Protein AF-A0A2P5VRK8-F1 (afdb_monomer_lite)

Structure (mmCIF, N/CA/C/O backbone):
data_AF-A0A2P5VRK8-F1
#
_entry.id   AF-A0A2P5VRK8-F1
#
loop_
_atom_site.group_PDB
_atom_site.id
_atom_site.type_symbol
_atom_site.label_atom_id
_atom_site.label_alt_id
_atom_site.label_comp_id
_atom_site.label_asym_id
_atom_site.label_entity_id
_atom_site.label_seq_id
_atom_site.pdbx_PDB_ins_code
_atom_site.Cartn_x
_atom_site.Cartn_y
_atom_site.Cartn_z
_atom_site.occupancy
_atom_site.B_iso_or_equiv
_atom_site.auth_seq_id
_atom_site.auth_comp_id
_atom_site.auth_asym_id
_atom_site.auth_atom_id
_atom_site.pdbx_PDB_model_num
ATOM 1 N N . MET A 1 1 ? 3.362 5.580 -2.618 1.00 34.66 1 MET A N 1
ATOM 2 C CA . MET A 1 1 ? 2.292 6.542 -2.978 1.00 34.66 1 MET A CA 1
ATOM 3 C C . MET A 1 1 ? 2.898 7.868 -3.443 1.00 34.66 1 MET A C 1
ATOM 5 O O . MET A 1 1 ? 3.646 8.464 -2.675 1.00 34.66 1 MET A O 1
ATOM 9 N N . TYR A 1 2 ? 2.698 8.274 -4.709 1.00 33.16 2 TYR A N 1
ATOM 10 C CA . TYR A 1 2 ? 3.325 9.479 -5.293 1.00 33.16 2 TYR A CA 1
ATOM 11 C C . TYR A 1 2 ? 2.895 10.744 -4.546 1.00 33.16 2 TYR A C 1
ATOM 13 O O . TYR A 1 2 ? 1.726 11.111 -4.565 1.00 33.16 2 TYR A O 1
ATOM 21 N N . GLY A 1 3 ? 3.861 11.402 -3.900 1.00 23.56 3 GLY A N 1
ATOM 22 C CA . GLY A 1 3 ? 3.777 12.804 -3.514 1.00 23.56 3 GLY A CA 1
ATOM 23 C C . GLY A 1 3 ? 4.308 13.648 -4.668 1.00 23.56 3 GLY A C 1
ATOM 24 O O . GLY A 1 3 ? 5.481 13.550 -5.020 1.00 23.56 3 GLY A O 1
ATOM 25 N N . ILE A 1 4 ? 3.435 14.440 -5.281 1.00 27.09 4 ILE A N 1
ATOM 26 C CA . ILE A 1 4 ? 3.812 15.444 -6.276 1.00 27.09 4 ILE A CA 1
ATOM 27 C C . ILE A 1 4 ? 4.441 16.613 -5.512 1.00 27.09 4 ILE A C 1
ATOM 29 O O . ILE A 1 4 ? 3.764 17.264 -4.720 1.00 27.09 4 ILE A O 1
ATOM 33 N N . CYS A 1 5 ? 5.727 16.880 -5.743 1.00 21.64 5 CYS A N 1
ATOM 34 C CA . CYS A 1 5 ? 6.367 18.127 -5.337 1.00 21.64 5 CYS A CA 1
ATOM 35 C C . CYS A 1 5 ? 6.566 18.971 -6.599 1.00 21.64 5 CYS A C 1
ATOM 37 O O . CYS A 1 5 ? 7.319 18.584 -7.493 1.00 21.64 5 CYS A O 1
ATOM 39 N N . TYR A 1 6 ? 5.861 20.098 -6.698 1.00 23.91 6 TYR A N 1
ATOM 40 C CA . TYR A 1 6 ? 6.150 21.100 -7.718 1.00 23.91 6 TYR A CA 1
ATOM 41 C C . TYR A 1 6 ? 7.485 21.762 -7.376 1.00 23.91 6 TYR A C 1
ATOM 43 O O . TYR A 1 6 ? 7.631 22.331 -6.297 1.00 23.91 6 TYR A O 1
ATOM 51 N N . CYS A 1 7 ? 8.442 21.723 -8.300 1.00 23.56 7 CYS A N 1
ATOM 52 C CA . CYS A 1 7 ? 9.585 22.623 -8.272 1.00 23.56 7 CYS A CA 1
ATOM 53 C C . CYS A 1 7 ? 9.536 23.488 -9.528 1.00 23.56 7 CYS A C 1
ATOM 55 O O . CYS A 1 7 ? 9.841 23.026 -10.624 1.00 23.56 7 CYS A O 1
ATOM 57 N N . ASN A 1 8 ? 9.110 24.733 -9.353 1.00 29.89 8 ASN A N 1
ATOM 58 C CA . ASN A 1 8 ? 9.586 25.845 -10.157 1.00 29.89 8 ASN A CA 1
ATOM 59 C C . ASN A 1 8 ? 9.407 27.103 -9.311 1.00 29.89 8 ASN A C 1
ATOM 61 O O . ASN A 1 8 ? 8.295 27.592 -9.158 1.00 29.89 8 ASN A O 1
ATOM 65 N N . ASP A 1 9 ? 10.475 27.490 -8.616 1.00 27.75 9 ASP A N 1
ATOM 66 C CA . ASP A 1 9 ? 11.005 28.854 -8.638 1.00 27.75 9 ASP A CA 1
ATOM 67 C C . ASP A 1 9 ? 12.165 28.968 -7.639 1.00 27.75 9 ASP A C 1
ATOM 69 O O . ASP A 1 9 ? 12.033 28.753 -6.433 1.00 27.75 9 ASP A O 1
ATOM 73 N N . MET A 1 10 ? 13.341 29.302 -8.174 1.00 39.50 10 MET A N 1
ATOM 74 C CA . MET A 1 10 ? 14.485 29.766 -7.398 1.00 39.50 10 MET A CA 1
ATOM 75 C C . MET A 1 10 ? 14.083 31.000 -6.582 1.00 39.50 10 MET A C 1
ATOM 77 O O . MET A 1 10 ? 13.839 32.061 -7.153 1.00 39.50 10 MET A O 1
ATOM 81 N N . LEU A 1 11 ? 14.126 30.910 -5.253 1.00 26.02 11 LEU A N 1
ATOM 82 C CA . LEU A 1 11 ? 14.169 32.091 -4.391 1.00 26.02 11 LEU A CA 1
ATOM 83 C C . LEU A 1 11 ? 15.316 31.980 -3.370 1.00 26.02 11 LEU A C 1
ATOM 85 O O . LEU A 1 11 ? 15.401 30.984 -2.648 1.00 26.02 11 LEU A O 1
ATOM 89 N N . PRO A 1 12 ? 16.217 32.981 -3.287 1.00 33.34 12 PRO A N 1
ATOM 90 C CA . PRO A 1 12 ? 17.382 32.933 -2.419 1.00 33.34 12 PRO A CA 1
ATOM 91 C C . PRO A 1 12 ? 17.051 33.555 -1.058 1.00 33.34 12 PRO A C 1
ATOM 93 O O . PRO A 1 12 ? 17.085 34.773 -0.908 1.00 33.34 12 PRO A O 1
ATOM 96 N N . TYR A 1 13 ? 16.797 32.741 -0.031 1.00 23.20 13 TYR A N 1
ATOM 97 C CA . TYR A 1 13 ? 16.739 33.241 1.348 1.00 23.20 13 TYR A CA 1
ATOM 98 C C . TYR A 1 13 ? 17.574 32.376 2.292 1.00 23.20 13 TYR A C 1
ATOM 100 O O . TYR A 1 13 ? 17.396 31.168 2.418 1.00 23.20 13 TYR A O 1
ATOM 108 N N . LYS A 1 14 ? 18.526 33.034 2.957 1.00 30.86 14 LYS A N 1
ATOM 109 C CA . LYS A 1 14 ? 19.490 32.458 3.896 1.00 30.86 14 LYS A CA 1
ATOM 110 C C . LYS A 1 14 ? 18.908 32.575 5.307 1.00 30.86 14 LYS A C 1
ATOM 112 O O . LYS A 1 14 ? 18.943 33.657 5.886 1.00 30.86 14 LYS A O 1
ATOM 117 N N . LEU A 1 15 ? 18.377 31.488 5.867 1.00 22.03 15 LEU A N 1
ATOM 118 C CA . LEU A 1 15 ? 17.913 31.448 7.259 1.00 22.03 15 LEU A CA 1
ATOM 119 C C . LEU A 1 15 ? 18.922 30.684 8.124 1.00 22.03 15 LEU A C 1
ATOM 121 O O . LEU A 1 15 ? 19.157 29.493 7.943 1.00 22.03 15 LEU A O 1
ATOM 125 N N . ARG A 1 16 ? 19.554 31.410 9.051 1.00 31.14 16 ARG A N 1
ATOM 126 C CA . ARG A 1 16 ? 20.406 30.876 10.122 1.00 31.14 16 ARG A CA 1
ATOM 127 C C . ARG A 1 16 ? 19.514 30.637 11.337 1.00 31.14 16 ARG A C 1
ATOM 129 O O . ARG A 1 16 ? 18.943 31.603 11.829 1.00 31.14 16 ARG A O 1
ATOM 136 N N . PHE A 1 17 ? 19.452 29.412 11.852 1.00 27.22 17 PHE A N 1
ATOM 137 C CA . PHE A 1 17 ? 18.902 29.150 13.184 1.00 27.22 17 PHE A CA 1
ATOM 138 C C . PHE A 1 17 ? 19.806 28.220 13.990 1.00 27.22 17 PHE A C 1
ATOM 140 O O . PHE A 1 17 ? 20.440 27.312 13.454 1.00 27.22 17 PHE A O 1
ATOM 147 N N . GLY A 1 18 ? 19.936 28.588 15.266 1.00 23.77 18 GLY A N 1
ATOM 148 C CA . GLY A 1 18 ? 20.925 28.119 16.221 1.00 23.77 18 GLY A CA 1
ATOM 149 C C . GLY A 1 18 ? 20.636 26.754 16.838 1.00 23.77 18 GLY A C 1
ATOM 150 O O . GLY A 1 18 ? 19.605 26.129 16.618 1.00 23.77 18 GLY A O 1
ATOM 151 N N . HIS A 1 19 ? 21.635 26.321 17.599 1.00 34.09 19 HIS A N 1
ATOM 152 C CA . HIS A 1 19 ? 21.787 25.021 18.236 1.00 34.09 19 HIS A CA 1
ATOM 153 C C . HIS A 1 19 ? 20.621 24.665 19.178 1.00 34.09 19 HIS A C 1
ATOM 155 O O . HIS A 1 19 ? 20.231 25.501 19.984 1.00 34.09 19 HIS A O 1
ATOM 161 N N . HIS A 1 20 ? 20.125 23.420 19.102 1.00 28.59 20 HIS A N 1
ATOM 162 C CA . HIS A 1 20 ? 20.067 22.419 20.190 1.00 28.59 20 HIS A CA 1
ATOM 163 C C . HIS A 1 20 ? 19.105 21.249 19.844 1.00 28.59 20 HIS A C 1
ATOM 165 O O . HIS A 1 20 ? 17.893 21.367 19.939 1.00 28.59 20 HIS A O 1
ATOM 171 N N . LEU A 1 21 ? 19.716 20.133 19.415 1.00 27.52 21 LEU A N 1
ATOM 172 C CA . LEU A 1 21 ? 19.404 18.698 19.604 1.00 27.52 21 LEU A CA 1
ATOM 173 C C . LEU A 1 21 ? 17.949 18.211 19.824 1.00 27.52 21 LEU A C 1
ATOM 175 O O . LEU A 1 21 ? 17.408 18.369 20.912 1.00 27.52 21 LEU A O 1
ATOM 179 N N . ALA A 1 22 ? 17.457 17.381 18.890 1.00 23.56 22 ALA A N 1
ATOM 180 C CA . ALA A 1 22 ? 16.992 16.008 19.164 1.00 23.56 22 ALA A CA 1
ATOM 181 C C . ALA A 1 22 ? 16.967 15.179 17.858 1.00 23.56 22 ALA A C 1
ATOM 183 O O . ALA A 1 22 ? 16.516 15.640 16.814 1.00 23.56 22 ALA A O 1
ATOM 184 N N . PHE A 1 23 ? 17.540 13.978 17.924 1.00 30.05 23 PHE A N 1
ATOM 185 C CA . PHE A 1 23 ? 17.978 13.117 16.824 1.00 30.05 23 PHE A CA 1
ATOM 186 C C . PHE A 1 23 ? 16.856 12.209 16.275 1.00 30.05 23 PHE A C 1
ATOM 188 O O . PHE A 1 23 ? 16.396 11.314 16.978 1.00 30.05 23 PHE A O 1
ATOM 195 N N . ALA A 1 24 ? 16.528 12.348 14.988 1.00 28.30 24 ALA A N 1
ATOM 196 C CA . ALA A 1 24 ? 16.039 11.257 14.142 1.00 28.30 24 ALA A CA 1
ATOM 197 C C . ALA A 1 24 ? 16.870 11.279 12.851 1.00 28.30 24 ALA A C 1
ATOM 199 O O . ALA A 1 24 ? 16.906 12.273 12.129 1.00 28.30 24 ALA A O 1
ATOM 200 N N . TYR A 1 25 ? 17.627 10.203 12.647 1.00 30.28 25 TYR A N 1
ATOM 201 C CA . TYR A 1 25 ? 18.680 10.019 11.649 1.00 30.28 25 TYR A CA 1
ATOM 202 C C . TYR A 1 25 ? 18.142 10.043 10.205 1.00 30.28 25 TYR A C 1
ATOM 204 O O . TYR A 1 25 ? 18.061 9.028 9.524 1.00 30.28 25 TYR A O 1
ATOM 212 N N . PHE A 1 26 ? 17.852 11.230 9.689 1.00 33.34 26 PHE A N 1
ATOM 213 C CA . PHE A 1 26 ? 18.223 11.561 8.321 1.00 33.34 26 PHE A CA 1
ATOM 214 C C . PHE A 1 26 ? 19.569 12.267 8.455 1.00 33.34 26 PHE A C 1
ATOM 216 O O . PHE A 1 26 ? 19.718 13.178 9.270 1.00 33.34 26 PHE A O 1
ATOM 223 N N . LYS A 1 27 ? 20.583 11.830 7.713 1.00 34.59 27 LYS A N 1
ATOM 224 C CA . LYS A 1 27 ? 21.899 12.477 7.666 1.00 34.59 27 LYS A CA 1
ATOM 225 C C . LYS A 1 27 ? 21.761 13.813 6.913 1.00 34.59 27 LYS A C 1
ATOM 227 O O . LYS A 1 27 ? 22.349 14.016 5.862 1.00 34.59 27 LYS A O 1
ATOM 232 N N . VAL A 1 28 ? 20.943 14.729 7.438 1.00 35.59 28 VAL A N 1
ATOM 233 C CA . VAL A 1 28 ? 20.808 16.131 7.024 1.00 35.59 28 VAL A CA 1
ATOM 234 C C . VAL A 1 28 ? 21.933 16.891 7.705 1.00 35.59 28 VAL A C 1
ATOM 236 O O . VAL A 1 28 ? 21.749 17.657 8.643 1.00 35.59 28 VAL A O 1
ATOM 239 N N . SER A 1 29 ? 23.156 16.588 7.297 1.00 39.47 29 SER A N 1
ATOM 240 C CA . SER A 1 29 ? 24.338 17.383 7.603 1.00 39.47 29 SER A CA 1
ATOM 241 C C . SER A 1 29 ? 25.359 17.078 6.510 1.00 39.47 29 SER A C 1
ATOM 243 O O . SER A 1 29 ? 26.034 16.054 6.558 1.00 39.47 29 SER A O 1
ATOM 245 N N . ASN A 1 30 ? 25.426 17.989 5.527 1.00 36.94 30 ASN A N 1
ATOM 246 C CA . ASN A 1 30 ? 26.480 18.158 4.508 1.00 36.94 30 ASN A CA 1
ATOM 247 C C . ASN A 1 30 ? 26.346 17.496 3.111 1.00 36.94 30 ASN A C 1
ATOM 249 O O . ASN A 1 30 ? 27.360 17.411 2.430 1.00 36.94 30 ASN A O 1
ATOM 253 N N . HIS A 1 31 ? 25.168 17.071 2.625 1.00 45.09 31 HIS A N 1
ATOM 254 C CA . HIS A 1 31 ? 25.024 16.492 1.258 1.00 45.09 31 HIS A CA 1
ATOM 255 C C . HIS A 1 31 ? 24.042 17.208 0.312 1.00 45.09 31 HIS A C 1
ATOM 257 O O . HIS A 1 31 ? 23.761 16.729 -0.773 1.00 45.09 31 HIS A O 1
ATOM 263 N N . LEU A 1 32 ? 23.556 18.406 0.644 1.00 45.12 32 LEU A N 1
ATOM 264 C CA . LEU A 1 32 ? 22.846 19.240 -0.346 1.00 45.12 32 LEU A CA 1
ATOM 265 C C . LEU A 1 32 ? 23.809 19.924 -1.348 1.00 45.12 32 LEU A C 1
ATOM 267 O O . LEU A 1 32 ? 23.461 20.953 -1.919 1.00 45.12 32 LEU A O 1
ATOM 271 N N . GLN A 1 33 ? 25.040 19.423 -1.508 1.00 50.84 33 GLN A N 1
ATOM 272 C CA . GLN A 1 33 ? 26.106 20.097 -2.262 1.00 50.84 33 GLN A CA 1
ATOM 273 C C . GLN A 1 33 ? 26.642 19.301 -3.457 1.00 50.84 33 GLN A C 1
ATOM 275 O O . GLN A 1 33 ? 27.224 19.918 -4.346 1.00 50.84 33 GLN A O 1
ATOM 280 N N . ASP A 1 34 ? 26.427 17.988 -3.538 1.00 61.38 34 ASP A N 1
ATOM 281 C CA . ASP A 1 34 ? 26.739 17.191 -4.722 1.00 61.38 34 ASP A CA 1
ATOM 282 C C . ASP A 1 34 ? 25.455 16.915 -5.523 1.00 61.38 34 ASP A C 1
ATOM 284 O O . ASP A 1 34 ? 24.429 16.506 -4.988 1.00 61.38 34 ASP A O 1
ATOM 288 N N . GLY A 1 35 ? 25.476 17.172 -6.832 1.00 77.31 35 GLY A N 1
ATOM 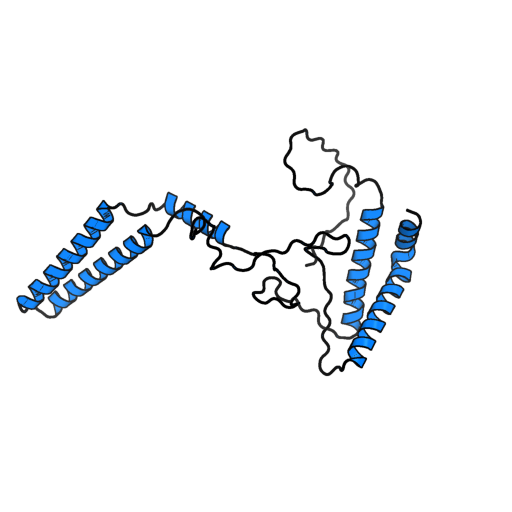289 C CA . GLY A 1 35 ? 24.294 17.038 -7.700 1.00 77.31 35 GLY A CA 1
ATOM 290 C C . GLY A 1 35 ? 23.735 15.611 -7.826 1.00 77.31 35 GLY A C 1
ATOM 291 O O . GLY A 1 35 ? 22.684 15.428 -8.432 1.00 77.31 35 GLY A O 1
ATOM 292 N N . SER A 1 36 ? 24.395 14.607 -7.242 1.00 82.00 36 SER A N 1
ATOM 293 C CA . SER A 1 36 ? 24.080 13.178 -7.359 1.00 82.00 36 SER A CA 1
ATOM 294 C C . SER A 1 36 ? 22.659 12.834 -6.898 1.00 82.00 36 SER A C 1
ATOM 296 O O . SER A 1 36 ? 21.914 12.171 -7.617 1.00 82.00 36 SER A O 1
ATOM 298 N N . ILE A 1 37 ? 22.228 13.345 -5.741 1.00 84.56 37 ILE A N 1
ATOM 299 C CA . ILE A 1 37 ? 20.887 13.084 -5.195 1.00 84.56 37 ILE A CA 1
ATOM 300 C C . ILE A 1 37 ? 19.805 13.672 -6.110 1.00 84.56 37 ILE A C 1
ATOM 302 O O . ILE A 1 37 ? 18.767 13.042 -6.326 1.00 84.56 37 ILE A O 1
ATOM 306 N N . ALA A 1 38 ? 20.050 14.864 -6.661 1.00 84.56 38 ALA A N 1
ATOM 307 C CA . ALA A 1 38 ? 19.122 15.518 -7.578 1.00 84.56 38 ALA A CA 1
ATOM 308 C C . ALA A 1 38 ? 18.985 14.724 -8.885 1.00 84.56 38 ALA A C 1
ATOM 310 O O . ALA A 1 38 ? 17.863 14.452 -9.313 1.00 84.56 38 ALA A O 1
ATOM 311 N N . VAL A 1 39 ? 20.109 14.274 -9.448 1.00 89.81 39 VAL A N 1
ATOM 312 C CA . VAL A 1 39 ? 20.142 13.454 -10.666 1.00 89.81 39 VAL A CA 1
ATOM 313 C C . VAL A 1 39 ? 19.443 12.107 -10.453 1.00 89.81 39 VAL A C 1
ATOM 315 O O . VAL A 1 39 ? 18.604 11.707 -11.258 1.00 89.81 39 VAL A O 1
ATOM 318 N N . ILE A 1 40 ? 19.672 11.432 -9.319 1.00 89.38 40 ILE A N 1
ATOM 319 C CA . ILE A 1 40 ? 18.953 10.192 -8.972 1.00 89.38 40 ILE A CA 1
ATOM 320 C C . ILE A 1 40 ? 17.437 10.433 -8.897 1.00 89.38 40 ILE A C 1
ATOM 322 O O . ILE A 1 40 ? 16.652 9.618 -9.389 1.00 89.38 40 ILE A O 1
ATOM 326 N N . ALA A 1 41 ? 17.002 11.544 -8.297 1.00 88.62 41 ALA A N 1
ATOM 327 C CA . ALA A 1 41 ? 15.584 11.885 -8.210 1.00 88.62 41 ALA A CA 1
ATOM 328 C C . ALA A 1 41 ? 14.966 12.178 -9.591 1.00 88.62 41 ALA A C 1
ATOM 330 O O . ALA A 1 41 ? 13.837 11.755 -9.851 1.00 88.62 41 ALA A O 1
ATOM 331 N N . GLN A 1 42 ? 15.704 12.840 -10.488 1.00 88.75 42 GLN A N 1
ATOM 332 C CA . GLN A 1 42 ? 15.288 13.101 -11.871 1.00 88.75 42 GLN A CA 1
ATOM 333 C C . GLN A 1 42 ? 15.132 11.804 -12.669 1.00 88.75 42 GLN A C 1
ATOM 335 O O . GLN A 1 42 ? 14.062 11.568 -13.238 1.00 88.75 42 GLN A O 1
ATOM 340 N N . ILE A 1 43 ? 16.136 10.921 -12.626 1.00 93.00 43 ILE A N 1
ATOM 341 C CA . ILE A 1 43 ? 16.087 9.594 -13.257 1.00 93.00 43 ILE A CA 1
ATOM 342 C C . ILE A 1 43 ? 14.888 8.796 -12.731 1.00 93.00 43 ILE A C 1
ATOM 344 O O . ILE A 1 43 ? 14.116 8.232 -13.509 1.00 93.00 43 ILE A O 1
ATOM 348 N N . ARG A 1 44 ? 14.679 8.776 -11.407 1.00 93.56 44 ARG A N 1
ATOM 349 C CA . ARG A 1 44 ? 13.543 8.079 -10.787 1.00 93.56 44 ARG A CA 1
ATOM 350 C C . ARG A 1 44 ? 12.199 8.627 -11.268 1.00 93.56 44 ARG A C 1
ATOM 352 O O . ARG A 1 44 ? 11.292 7.844 -11.536 1.00 93.56 44 ARG A O 1
ATOM 359 N N . ASN A 1 45 ? 12.060 9.947 -11.375 1.00 93.44 45 ASN A N 1
ATOM 360 C CA . ASN A 1 45 ? 10.847 10.578 -11.891 1.00 93.44 45 ASN A CA 1
ATOM 361 C C . ASN A 1 45 ? 10.597 10.227 -13.368 1.00 93.44 45 ASN A C 1
ATOM 363 O O . ASN A 1 45 ? 9.469 9.915 -13.748 1.00 93.44 45 ASN A O 1
ATOM 367 N N . ALA A 1 46 ? 11.643 10.225 -14.197 1.00 94.12 46 ALA A N 1
ATOM 368 C CA . ALA A 1 46 ? 11.534 9.840 -15.600 1.00 94.12 46 ALA A CA 1
ATOM 369 C C . ALA A 1 46 ? 11.107 8.373 -15.762 1.00 94.12 46 ALA A C 1
ATOM 371 O O . ALA A 1 46 ? 10.231 8.085 -16.577 1.00 94.12 46 ALA A O 1
ATOM 372 N N . LEU A 1 47 ? 11.669 7.465 -14.959 1.00 94.88 47 LEU A N 1
ATOM 373 C CA . LEU A 1 47 ? 11.275 6.054 -14.936 1.00 94.88 47 LEU A CA 1
ATOM 374 C C . LEU A 1 47 ? 9.834 5.861 -14.461 1.00 94.88 47 LEU A C 1
ATOM 376 O O . LEU A 1 47 ? 9.099 5.105 -15.080 1.00 94.88 47 LEU A O 1
ATOM 380 N N . ALA A 1 48 ? 9.401 6.585 -13.426 1.00 94.94 48 ALA A N 1
ATOM 381 C CA . ALA A 1 48 ? 8.013 6.560 -12.968 1.00 94.94 48 ALA A CA 1
ATOM 382 C C . ALA A 1 48 ? 7.024 6.919 -14.090 1.00 94.94 48 ALA A C 1
ATOM 384 O O . ALA A 1 48 ? 6.026 6.226 -14.295 1.00 94.94 48 ALA A O 1
ATOM 385 N N . LEU A 1 49 ? 7.321 7.978 -14.850 1.00 95.38 49 LEU A N 1
ATOM 386 C CA . LEU A 1 49 ? 6.526 8.359 -16.015 1.00 95.38 49 LEU A CA 1
ATOM 387 C C . LEU A 1 49 ? 6.562 7.272 -17.096 1.00 95.38 49 LEU A C 1
ATOM 389 O O . LEU A 1 49 ? 5.514 6.891 -17.612 1.00 95.38 49 LEU A O 1
ATOM 393 N N . ALA A 1 50 ? 7.750 6.746 -17.405 1.00 97.06 50 ALA A N 1
ATOM 394 C CA . ALA A 1 50 ? 7.923 5.684 -18.389 1.00 97.06 50 ALA A CA 1
ATOM 395 C C . ALA A 1 50 ? 7.087 4.447 -18.039 1.00 97.06 50 ALA A C 1
ATOM 397 O O . ALA A 1 50 ? 6.471 3.855 -18.925 1.00 97.06 50 ALA A O 1
ATOM 398 N N . THR A 1 51 ? 7.041 4.068 -16.758 1.00 96.50 51 THR A N 1
ATOM 399 C CA . THR A 1 51 ? 6.234 2.950 -16.268 1.00 96.50 51 THR A CA 1
ATOM 400 C C . THR A 1 51 ? 4.765 3.159 -16.596 1.00 96.50 51 THR A C 1
ATOM 402 O O . THR A 1 51 ? 4.138 2.282 -17.189 1.00 96.50 51 THR A O 1
ATOM 405 N N . HIS A 1 52 ? 4.220 4.331 -16.264 1.00 96.38 52 HIS A N 1
ATOM 406 C CA . HIS A 1 52 ? 2.829 4.645 -16.575 1.00 96.38 52 HIS A CA 1
ATOM 407 C C . HIS A 1 52 ? 2.562 4.632 -18.083 1.00 96.38 52 HIS A C 1
ATOM 409 O O . HIS A 1 52 ? 1.574 4.028 -18.500 1.00 96.38 52 HIS A O 1
ATOM 415 N N . SER A 1 53 ? 3.449 5.212 -18.897 1.00 96.25 53 SER A N 1
ATOM 416 C CA . SER A 1 53 ? 3.309 5.189 -20.358 1.00 96.25 53 SER A CA 1
ATOM 417 C C . SER A 1 53 ? 3.295 3.764 -20.916 1.00 96.25 53 SER A C 1
ATOM 419 O O . SER A 1 53 ? 2.383 3.416 -21.659 1.00 96.25 53 SER A O 1
ATOM 421 N N . PHE A 1 54 ? 4.242 2.908 -20.510 1.00 97.12 54 PHE A N 1
ATOM 422 C CA . PHE A 1 54 ? 4.356 1.532 -21.010 1.00 97.12 54 PHE A CA 1
ATOM 423 C C . PHE A 1 54 ? 3.065 0.727 -20.832 1.00 97.12 54 PHE A C 1
ATOM 425 O O . PHE A 1 54 ? 2.619 0.049 -21.765 1.00 97.12 54 PHE A O 1
ATOM 432 N N . PHE A 1 55 ? 2.492 0.793 -19.628 1.00 95.75 55 PHE A N 1
ATOM 433 C CA . PHE A 1 55 ? 1.299 0.039 -19.261 1.00 95.75 55 PHE A CA 1
ATOM 434 C C . PHE A 1 55 ? 0.036 0.650 -19.883 1.00 95.75 55 PHE A C 1
ATOM 436 O O . PHE A 1 55 ? -0.787 -0.084 -20.431 1.00 95.75 55 PHE A O 1
ATOM 443 N N . GLN A 1 56 ? -0.101 1.980 -19.903 1.00 94.44 56 GLN A N 1
ATOM 444 C CA . GLN A 1 56 ? -1.261 2.637 -20.521 1.00 94.44 56 GLN A CA 1
ATOM 445 C C . GLN A 1 56 ? -1.326 2.434 -22.039 1.00 94.44 56 GLN A C 1
ATOM 447 O O . GLN A 1 56 ? -2.404 2.173 -22.572 1.00 94.44 56 GLN A O 1
ATOM 452 N N . GLU A 1 57 ? -0.187 2.474 -22.737 1.00 95.06 57 GLU A N 1
ATOM 453 C CA . GLU A 1 57 ? -0.104 2.170 -24.176 1.00 95.06 57 GLU A CA 1
ATOM 454 C C . GLU A 1 57 ? -0.536 0.733 -24.507 1.00 95.06 57 GLU A C 1
ATOM 456 O O . GLU A 1 57 ? -0.925 0.446 -25.637 1.00 95.06 57 GLU A O 1
ATOM 461 N N . ARG A 1 58 ? -0.491 -0.169 -23.520 1.00 93.56 58 ARG A N 1
ATOM 462 C CA . ARG A 1 58 ? -0.930 -1.571 -23.616 1.00 93.56 58 ARG A CA 1
ATOM 463 C C . ARG A 1 58 ? -2.306 -1.807 -22.997 1.00 93.56 58 ARG A C 1
ATOM 465 O O . ARG A 1 58 ? -2.678 -2.951 -22.765 1.00 93.56 58 ARG A O 1
ATOM 472 N N . HIS A 1 59 ? -3.061 -0.737 -22.752 1.00 93.50 59 HIS A N 1
ATOM 473 C CA . HIS A 1 59 ? -4.418 -0.771 -22.205 1.00 93.50 59 HIS A CA 1
ATOM 474 C C . HIS A 1 59 ? -4.537 -1.323 -20.776 1.00 93.50 59 HIS A C 1
ATOM 476 O O . HIS A 1 59 ? -5.632 -1.698 -20.355 1.00 93.50 59 HIS A O 1
ATOM 482 N N . PHE A 1 60 ? -3.452 -1.327 -19.998 1.00 93.94 60 PHE A N 1
ATOM 483 C CA . PHE A 1 60 ? -3.551 -1.595 -18.566 1.00 93.94 60 PHE A CA 1
ATOM 484 C C . PHE A 1 60 ? -4.271 -0.445 -17.865 1.00 93.94 60 PHE A C 1
ATOM 486 O O . PHE A 1 60 ? -4.120 0.731 -18.212 1.00 93.94 60 PHE A O 1
ATOM 493 N N . LEU A 1 61 ? -5.018 -0.796 -16.824 1.00 92.44 61 LEU A N 1
ATOM 494 C CA . LEU A 1 61 ? -5.684 0.162 -15.959 1.00 92.44 61 LEU A CA 1
ATOM 495 C C . LEU A 1 61 ? -4.835 0.394 -14.715 1.00 92.44 61 LEU A C 1
ATOM 497 O O . LEU A 1 61 ? -4.409 -0.549 -14.053 1.00 92.44 61 LEU A O 1
ATOM 501 N N . TYR A 1 62 ? -4.605 1.662 -14.386 1.00 93.88 62 TYR A N 1
ATOM 502 C CA . TYR A 1 62 ? -3.945 2.016 -13.138 1.00 93.88 62 TYR A CA 1
ATOM 503 C C . TYR A 1 62 ? -4.957 1.971 -11.994 1.00 93.88 62 TYR A C 1
ATOM 505 O O . TYR A 1 62 ? -5.934 2.723 -11.994 1.00 93.88 62 TYR A O 1
ATOM 513 N N . VAL A 1 63 ? -4.721 1.084 -11.030 1.00 91.12 63 VAL A N 1
ATOM 514 C CA . VAL A 1 63 ? -5.609 0.855 -9.889 1.00 91.12 63 VAL A CA 1
ATOM 515 C C . VAL A 1 63 ? -4.860 1.166 -8.600 1.00 91.12 63 VAL A C 1
ATOM 517 O O . VAL A 1 63 ? -3.737 0.716 -8.393 1.00 91.12 63 VAL A O 1
ATOM 520 N N . HIS A 1 64 ? -5.496 1.936 -7.719 1.00 92.81 64 HIS A N 1
ATOM 521 C CA . HIS A 1 64 ? -5.003 2.136 -6.362 1.00 92.81 64 HIS A CA 1
ATOM 522 C C . HIS A 1 64 ? -5.460 0.982 -5.473 1.00 92.81 64 HIS A C 1
ATOM 524 O O . HIS A 1 64 ? -6.647 0.867 -5.165 1.00 92.81 64 HIS A O 1
ATOM 530 N N . THR A 1 65 ? -4.517 0.145 -5.051 1.00 87.44 65 THR A N 1
ATOM 531 C CA . THR A 1 65 ? -4.756 -0.886 -4.042 1.00 87.44 65 THR A CA 1
ATOM 532 C C . THR A 1 65 ? -4.729 -0.275 -2.633 1.00 87.44 65 THR A C 1
ATOM 534 O O . THR A 1 65 ? -4.019 0.712 -2.395 1.00 87.44 65 THR A O 1
ATOM 537 N N . PRO A 1 66 ? -5.527 -0.795 -1.681 1.00 87.50 66 PRO A N 1
ATOM 538 C CA . PRO A 1 66 ? -5.468 -0.357 -0.290 1.00 87.50 66 PRO A CA 1
ATOM 539 C C . PRO A 1 66 ? -4.065 -0.553 0.300 1.00 87.50 66 PRO A C 1
ATOM 541 O O . PRO A 1 66 ? -3.495 -1.632 0.192 1.00 87.50 66 PRO A O 1
ATOM 544 N N . ILE A 1 67 ? -3.523 0.487 0.943 1.00 84.81 67 ILE A N 1
ATOM 545 C CA . ILE A 1 67 ? -2.205 0.430 1.604 1.00 84.81 67 ILE A CA 1
ATOM 546 C C . ILE A 1 67 ? -2.317 -0.199 2.999 1.00 84.81 67 ILE A C 1
ATOM 548 O O . ILE A 1 67 ? -1.420 -0.908 3.440 1.00 84.81 67 ILE A O 1
ATOM 552 N N . ILE A 1 68 ? -3.420 0.069 3.703 1.00 84.12 68 ILE A N 1
ATOM 553 C CA . ILE A 1 68 ? -3.706 -0.539 5.002 1.00 84.12 68 ILE A CA 1
ATOM 554 C C . ILE A 1 68 ? -4.447 -1.848 4.734 1.00 84.12 68 ILE A C 1
ATOM 556 O O . ILE A 1 68 ? -5.548 -1.836 4.182 1.00 84.12 68 ILE A O 1
ATOM 560 N N . THR A 1 69 ? -3.831 -2.962 5.117 1.00 79.81 69 THR A N 1
ATOM 561 C CA . THR A 1 69 ? -4.357 -4.318 4.938 1.00 79.81 69 THR A CA 1
ATOM 562 C C . THR A 1 69 ? -4.167 -5.127 6.218 1.00 79.81 69 THR A C 1
ATOM 564 O O . THR A 1 69 ? -3.250 -4.874 6.995 1.00 79.81 69 THR A O 1
ATOM 567 N N . THR A 1 70 ? -5.052 -6.097 6.448 1.00 76.88 70 THR A N 1
ATOM 568 C CA . THR A 1 70 ? -4.931 -7.076 7.541 1.00 76.88 70 THR A CA 1
ATOM 569 C C . THR A 1 70 ? -4.206 -8.351 7.115 1.00 76.88 70 THR A C 1
ATOM 571 O O . THR A 1 70 ? -3.987 -9.233 7.941 1.00 76.88 70 THR A O 1
ATOM 574 N N . SER A 1 71 ? -3.894 -8.482 5.825 1.00 74.31 71 SER A N 1
ATOM 575 C CA . SER A 1 71 ? -3.307 -9.684 5.233 1.00 74.31 71 SER A CA 1
ATOM 576 C C . SER A 1 71 ? -1.864 -9.424 4.822 1.00 74.31 71 SER A C 1
ATOM 578 O O . SER A 1 71 ? -1.589 -8.415 4.174 1.00 74.31 71 SER A O 1
ATOM 580 N N . ASP A 1 72 ? -0.979 -10.357 5.166 1.00 72.56 72 ASP A N 1
ATOM 581 C CA . ASP A 1 72 ? 0.376 -10.427 4.620 1.00 72.56 72 ASP A CA 1
ATOM 582 C C . ASP A 1 72 ? 0.306 -11.035 3.211 1.00 72.56 72 ASP A C 1
ATOM 584 O O . ASP A 1 72 ? -0.078 -12.195 3.045 1.00 72.56 72 ASP A O 1
ATOM 588 N N . CYS A 1 73 ? 0.609 -10.225 2.196 1.00 65.00 73 CYS A N 1
ATOM 589 C CA . CYS A 1 73 ? 0.507 -10.613 0.789 1.00 65.00 73 CYS A CA 1
ATOM 590 C C . CYS A 1 73 ? 1.775 -11.289 0.246 1.00 65.00 73 CYS A C 1
ATOM 592 O O . CYS A 1 73 ? 1.691 -11.994 -0.756 1.00 65.00 73 CYS A O 1
ATOM 594 N N . GLU A 1 74 ? 2.932 -11.096 0.881 1.00 68.50 74 GLU A N 1
ATOM 595 C CA . GLU A 1 74 ? 4.218 -11.598 0.372 1.00 68.50 74 GLU A CA 1
ATOM 596 C C . GLU A 1 74 ? 4.754 -12.778 1.187 1.00 68.50 74 GLU A C 1
ATOM 598 O O . GLU A 1 74 ? 5.714 -13.429 0.772 1.00 68.50 74 GLU A O 1
ATOM 603 N N . GLY A 1 75 ? 4.151 -13.074 2.347 1.00 63.56 75 GLY A N 1
ATOM 604 C CA . GLY A 1 75 ? 4.651 -14.106 3.259 1.00 63.56 75 GLY A CA 1
ATOM 605 C C . GLY A 1 75 ? 6.066 -13.796 3.754 1.00 63.56 75 GLY A C 1
ATOM 606 O O . GLY A 1 75 ? 6.792 -14.705 4.164 1.00 63.56 75 GLY A O 1
ATOM 607 N N . ALA A 1 76 ? 6.477 -12.530 3.635 1.00 58.41 76 ALA A N 1
ATOM 608 C CA . ALA A 1 76 ? 7.848 -12.073 3.794 1.00 58.41 76 ALA A CA 1
ATOM 609 C C . ALA A 1 76 ? 8.217 -11.802 5.257 1.00 58.41 76 ALA A C 1
ATOM 611 O O . ALA A 1 76 ? 9.385 -11.536 5.522 1.00 58.41 76 ALA A O 1
ATOM 612 N N . GLY A 1 77 ? 7.263 -11.917 6.189 1.00 60.84 77 GLY A N 1
ATOM 613 C CA . GLY A 1 77 ? 7.502 -11.771 7.620 1.00 60.84 77 GLY A CA 1
ATOM 614 C C . GLY A 1 77 ? 6.672 -10.661 8.263 1.00 60.84 77 GLY A C 1
ATOM 615 O O . GLY A 1 77 ? 5.468 -10.560 8.027 1.00 60.84 77 GLY A O 1
ATOM 616 N N . GLU A 1 78 ? 7.272 -9.891 9.172 1.00 65.38 78 GLU A N 1
ATOM 617 C CA . GLU A 1 78 ? 6.517 -9.029 10.095 1.00 65.38 78 GLU A CA 1
ATOM 618 C C . GLU A 1 78 ? 6.107 -7.663 9.471 1.00 65.38 78 GLU A C 1
ATOM 620 O O . GLU A 1 78 ? 6.898 -6.995 8.805 1.00 65.38 78 GLU A O 1
ATOM 625 N N . MET A 1 79 ? 4.855 -7.224 9.687 1.00 65.31 79 MET A N 1
ATOM 626 C CA . MET A 1 79 ? 4.239 -6.036 9.056 1.00 65.31 79 MET A CA 1
ATOM 627 C C . MET A 1 79 ? 4.306 -4.774 9.939 1.00 65.31 79 MET A C 1
ATOM 629 O O . MET A 1 79 ? 4.386 -4.844 11.164 1.00 65.31 79 MET A O 1
ATOM 633 N N . PHE A 1 80 ? 4.207 -3.583 9.338 1.00 71.25 80 PHE A N 1
ATOM 634 C CA . PHE A 1 80 ? 4.081 -2.343 10.115 1.00 71.25 80 PHE A CA 1
ATOM 635 C C . PHE A 1 80 ? 2.744 -2.244 10.851 1.00 71.25 80 PHE A C 1
ATOM 637 O O . PHE A 1 80 ? 1.683 -2.438 10.259 1.00 71.25 80 PHE A O 1
ATOM 644 N N . GLN A 1 81 ? 2.808 -1.813 12.114 1.00 71.12 81 GLN A N 1
ATOM 645 C CA . GLN A 1 81 ? 1.632 -1.442 12.902 1.00 71.12 81 GLN A CA 1
ATOM 646 C C . GLN A 1 81 ? 1.094 -0.095 12.460 1.00 71.12 81 GLN A C 1
ATOM 648 O O . GLN A 1 81 ? 1.815 0.906 12.449 1.00 71.12 81 GLN A O 1
ATOM 653 N N . VAL A 1 82 ? -0.202 -0.060 12.179 1.00 73.31 82 VAL A N 1
ATOM 654 C CA . VAL A 1 82 ? -0.956 1.173 11.981 1.00 73.31 82 VAL A CA 1
ATOM 655 C C . VAL A 1 82 ? -2.029 1.204 13.054 1.00 73.31 82 VAL A C 1
ATOM 657 O O . VAL A 1 82 ? -2.833 0.288 13.098 1.00 73.31 82 VAL A O 1
ATOM 660 N N . THR A 1 83 ? -2.026 2.232 13.910 1.00 71.81 83 THR A N 1
ATOM 661 C CA . THR A 1 83 ? -2.943 2.337 15.054 1.00 71.81 83 THR A CA 1
ATOM 662 C C . THR A 1 83 ? -3.675 3.674 15.096 1.00 71.81 83 THR A C 1
ATOM 664 O O . THR A 1 83 ? -3.083 4.723 14.828 1.00 71.81 83 THR A O 1
ATOM 667 N N . THR A 1 84 ? -4.956 3.650 15.478 1.00 74.94 84 THR A N 1
ATOM 668 C CA . THR A 1 84 ? -5.739 4.854 15.830 1.00 74.94 84 THR A CA 1
ATOM 669 C C . THR A 1 84 ? -5.849 5.075 17.338 1.00 74.94 84 THR A C 1
ATOM 671 O O . THR A 1 84 ? -6.308 6.139 17.763 1.00 74.94 84 THR A O 1
ATOM 674 N N . LEU A 1 85 ? -5.363 4.134 18.160 1.00 70.75 85 LEU A N 1
ATOM 675 C CA . LEU A 1 85 ? -5.526 4.132 19.620 1.00 70.75 85 LEU A CA 1
ATOM 676 C C . LEU A 1 85 ? -4.956 5.381 20.299 1.00 70.75 85 LEU A C 1
ATOM 678 O O . LEU A 1 85 ? -5.471 5.804 21.330 1.00 70.75 85 LEU A O 1
ATOM 682 N N . ILE A 1 86 ? -3.922 6.004 19.725 1.00 75.56 86 ILE A N 1
ATOM 683 C CA . ILE A 1 86 ? -3.352 7.257 20.249 1.00 75.56 86 ILE A CA 1
ATOM 684 C C . ILE A 1 86 ? -4.394 8.382 20.178 1.00 75.56 86 ILE A C 1
ATOM 686 O O . ILE A 1 86 ? -4.627 9.080 21.161 1.00 75.56 86 ILE A O 1
ATOM 690 N N . SER A 1 87 ? -5.071 8.519 19.035 1.00 73.06 87 SER A N 1
ATOM 691 C CA . SER A 1 87 ? -6.116 9.530 18.855 1.00 73.06 87 SER A CA 1
ATOM 692 C C . SER A 1 87 ? -7.322 9.254 19.752 1.00 73.06 87 SER A C 1
ATOM 694 O O . SER A 1 87 ? -7.916 10.182 20.298 1.00 73.06 87 SER A O 1
ATOM 696 N N . GLU A 1 88 ? -7.698 7.987 19.910 1.00 74.06 88 GLU A N 1
ATOM 697 C CA . GLU A 1 88 ? -8.825 7.585 20.756 1.00 74.06 88 GLU A CA 1
ATOM 698 C C . GLU A 1 88 ? -8.540 7.828 22.239 1.00 74.06 88 GLU A C 1
ATOM 700 O O . GLU A 1 88 ? -9.391 8.375 22.942 1.00 74.06 88 GLU A O 1
ATOM 705 N N . ALA A 1 89 ? -7.328 7.508 22.699 1.00 76.38 89 ALA A N 1
ATOM 706 C CA . ALA A 1 89 ? -6.885 7.793 24.058 1.00 76.38 89 ALA A CA 1
ATOM 707 C C . ALA A 1 89 ? -6.900 9.303 24.347 1.00 76.38 89 ALA A C 1
ATOM 709 O O . ALA A 1 89 ? -7.446 9.721 25.366 1.00 76.38 89 ALA A O 1
ATOM 710 N N . GLU A 1 90 ? -6.399 10.139 23.430 1.00 77.81 90 GLU A N 1
ATOM 711 C CA . GLU A 1 90 ? -6.449 11.601 23.579 1.00 77.81 90 GLU A CA 1
ATOM 712 C C . GLU A 1 90 ? -7.884 12.154 23.605 1.00 77.81 90 GLU A C 1
ATOM 714 O O . GLU A 1 90 ? -8.190 13.095 24.347 1.00 77.81 90 GLU A O 1
ATOM 719 N N . MET A 1 91 ? -8.781 11.612 22.774 1.00 77.00 91 MET A N 1
ATOM 720 C CA . MET A 1 91 ? -10.193 12.004 22.764 1.00 77.00 91 MET A CA 1
ATOM 721 C C . MET A 1 91 ? -10.892 11.607 24.064 1.00 77.00 91 MET A C 1
ATOM 723 O O . MET A 1 91 ? -11.634 12.417 24.627 1.00 77.00 91 MET A O 1
ATOM 727 N N . LEU A 1 92 ? -10.626 10.396 24.557 1.00 78.31 92 LEU A N 1
ATOM 728 C CA . LEU A 1 92 ? -11.162 9.895 25.815 1.00 78.31 92 LEU A CA 1
ATOM 729 C C . LEU A 1 92 ? -10.639 10.704 27.004 1.00 78.31 92 LEU A C 1
ATOM 731 O O . LEU A 1 92 ? -11.421 11.071 27.873 1.00 78.31 92 LEU A O 1
ATOM 735 N N . GLU A 1 93 ? -9.353 11.054 27.030 1.00 80.75 93 GLU A N 1
ATOM 736 C CA . GLU A 1 93 ? -8.782 11.928 28.060 1.00 80.75 93 GLU A CA 1
ATOM 737 C C . GLU A 1 93 ? -9.462 13.299 28.082 1.00 80.75 93 GLU A C 1
ATOM 739 O O . GLU A 1 93 ? -9.889 13.765 29.140 1.00 80.75 93 GLU A O 1
ATOM 744 N N . LYS A 1 94 ? -9.640 13.935 26.917 1.00 82.06 94 LYS A N 1
ATOM 745 C CA . LYS A 1 94 ? -10.350 15.223 26.810 1.00 82.06 94 LYS A CA 1
ATOM 746 C C . LYS A 1 94 ? -11.803 15.126 27.275 1.00 82.06 94 LYS A C 1
ATOM 748 O O . LYS A 1 94 ? -12.308 16.081 27.869 1.00 82.06 94 LYS A O 1
ATOM 753 N N . ASP A 1 95 ? -12.480 14.016 26.998 1.00 81.69 95 ASP A N 1
ATOM 754 C CA . ASP A 1 95 ? -13.843 13.781 27.472 1.00 81.69 95 ASP A CA 1
ATOM 755 C C . ASP A 1 95 ? -13.885 13.517 28.982 1.00 81.69 95 ASP A C 1
ATOM 757 O O . ASP A 1 95 ? -14.716 14.100 29.665 1.00 81.69 95 ASP A O 1
ATOM 761 N N . LEU A 1 96 ? -12.960 12.732 29.537 1.00 81.56 96 LEU A N 1
ATOM 762 C CA . LEU A 1 96 ? -12.866 12.476 30.979 1.00 81.56 96 LEU A CA 1
ATOM 763 C C . LEU A 1 96 ? -12.520 13.739 31.782 1.00 81.56 96 LEU A C 1
ATOM 765 O O . LEU A 1 96 ? -12.999 13.894 32.901 1.00 81.56 96 LEU A O 1
ATOM 769 N N . ILE A 1 97 ? -11.752 14.673 31.211 1.00 80.12 97 ILE A N 1
ATOM 770 C CA . ILE A 1 97 ? -11.507 15.993 31.820 1.00 80.12 97 ILE A CA 1
ATOM 771 C C . ILE A 1 97 ? -12.803 16.812 31.903 1.00 80.12 97 ILE A C 1
ATOM 773 O O . ILE A 1 97 ? -13.035 17.503 32.893 1.00 80.12 97 ILE A O 1
ATOM 777 N N . LYS A 1 98 ? -13.650 16.757 30.868 1.00 83.12 98 LYS A N 1
ATOM 778 C CA . LYS A 1 98 ? -14.931 17.487 30.833 1.00 83.12 98 LYS A CA 1
ATOM 779 C C . LYS A 1 98 ? -16.019 16.798 31.657 1.00 83.12 98 LYS A C 1
ATOM 781 O O . LYS A 1 98 ? -16.837 17.472 32.271 1.00 83.12 98 LYS A O 1
ATOM 786 N N . ASN A 1 99 ? -16.015 15.471 31.651 1.00 81.44 99 ASN A N 1
ATOM 787 C CA . ASN A 1 99 ? -17.021 14.587 32.217 1.00 81.44 99 ASN A CA 1
ATOM 788 C C . ASN A 1 99 ? -16.306 13.538 33.086 1.00 81.44 99 ASN A C 1
ATOM 790 O O . ASN A 1 99 ? -16.025 12.433 32.604 1.00 81.44 99 ASN A O 1
ATOM 794 N N . PRO A 1 100 ? -15.965 13.860 34.342 1.00 79.81 100 PRO A N 1
ATOM 795 C CA . PRO A 1 100 ? -15.203 12.949 35.184 1.00 79.81 100 PRO A CA 1
ATOM 796 C C . PRO A 1 100 ? -15.954 11.628 35.418 1.00 79.81 100 PRO A C 1
ATOM 798 O O . PRO A 1 100 ? -17.188 11.591 35.336 1.00 79.81 100 PRO A O 1
ATOM 801 N N . PRO A 1 101 ? -15.231 10.527 35.698 1.00 80.69 101 PRO A N 1
ATOM 802 C CA . PRO A 1 101 ? -15.850 9.282 36.128 1.00 80.69 101 PRO A CA 1
ATOM 803 C C . PRO A 1 101 ? -16.772 9.514 37.334 1.00 80.69 101 PRO A C 1
ATOM 805 O O . PRO A 1 101 ? -16.446 10.343 38.190 1.00 80.69 101 PRO A O 1
ATOM 808 N N . PRO A 1 102 ? -17.905 8.795 37.422 1.00 80.38 102 PRO A N 1
ATOM 809 C CA . PRO A 1 102 ? -18.808 8.915 38.558 1.00 80.38 102 PRO A CA 1
ATOM 810 C C . PRO A 1 102 ? -18.094 8.534 39.855 1.00 80.38 102 PRO A C 1
ATOM 812 O O . PRO A 1 102 ? -17.304 7.584 39.876 1.00 80.38 102 PRO A O 1
ATOM 815 N N . LEU A 1 103 ? -18.365 9.268 40.938 1.00 81.75 103 LEU A N 1
ATOM 816 C CA . LEU A 1 103 ? -17.805 8.923 42.239 1.00 81.75 103 LEU A CA 1
ATOM 817 C C . LEU A 1 103 ? -18.434 7.627 42.757 1.00 81.75 103 LEU A C 1
ATOM 819 O O . LEU A 1 103 ? -19.560 7.264 42.420 1.00 81.75 103 LEU A O 1
ATOM 823 N N . GLU A 1 104 ? -17.722 6.950 43.652 1.00 81.12 104 GLU A N 1
ATOM 824 C CA . GLU A 1 104 ? -18.210 5.735 44.311 1.00 81.12 104 GLU A CA 1
ATOM 825 C C . GLU A 1 104 ? -19.548 5.974 45.039 1.00 81.12 104 GLU A C 1
ATOM 827 O O . GLU A 1 104 ? -20.454 5.145 44.964 1.00 81.12 104 GLU A O 1
ATOM 832 N N . ALA A 1 105 ? -19.734 7.172 45.605 1.00 81.75 105 ALA A N 1
ATOM 833 C CA . ALA A 1 105 ? -20.998 7.612 46.192 1.00 81.75 105 ALA A CA 1
ATOM 834 C C . ALA A 1 105 ? -22.148 7.709 45.168 1.00 81.75 105 ALA A C 1
ATOM 836 O O . ALA A 1 105 ? -23.283 7.349 45.481 1.00 81.75 105 ALA A O 1
ATOM 837 N N . ASP A 1 106 ? -21.869 8.141 43.933 1.00 82.94 106 ASP A N 1
ATOM 838 C CA . ASP A 1 106 ? -22.873 8.230 42.865 1.00 82.94 106 ASP A CA 1
ATOM 839 C C . ASP A 1 106 ? -23.294 6.829 42.393 1.00 82.94 106 ASP A C 1
ATOM 841 O O . ASP A 1 106 ? -24.468 6.575 42.106 1.00 82.94 106 ASP A O 1
ATOM 845 N N . MET A 1 107 ? -22.344 5.888 42.369 1.00 82.50 107 MET A N 1
ATOM 846 C CA . MET A 1 107 ? -22.589 4.478 42.054 1.00 82.50 107 MET A CA 1
ATOM 847 C C . MET A 1 107 ? -23.434 3.790 43.130 1.00 82.50 107 MET A C 1
ATOM 849 O O . MET A 1 107 ? -24.347 3.023 42.808 1.00 82.50 107 MET A O 1
ATOM 853 N N . GLU A 1 108 ? -23.146 4.051 44.406 1.00 87.25 108 GLU A N 1
ATOM 854 C CA . GLU A 1 108 ? -23.932 3.541 45.533 1.00 87.25 108 GLU A CA 1
ATOM 855 C C . GLU A 1 108 ? -25.343 4.129 45.546 1.00 87.25 108 GLU A C 1
ATOM 857 O O . GLU A 1 108 ? -26.312 3.373 45.644 1.00 87.25 108 GLU A O 1
ATOM 862 N N . ALA A 1 109 ? -25.481 5.441 45.333 1.00 88.44 109 ALA A N 1
ATOM 863 C CA . ALA A 1 109 ? -26.779 6.100 45.219 1.00 88.44 109 ALA A CA 1
ATOM 864 C C . ALA A 1 109 ? -27.613 5.523 44.061 1.00 88.44 109 ALA A C 1
ATOM 866 O O . ALA A 1 109 ? -28.802 5.243 44.228 1.00 88.44 109 ALA A O 1
ATOM 867 N N . ALA A 1 110 ? -26.998 5.265 42.902 1.00 86.44 110 ALA A N 1
ATOM 868 C CA . ALA A 1 110 ? -27.672 4.644 41.763 1.00 86.44 110 ALA A CA 1
ATOM 869 C C . ALA A 1 110 ? -28.103 3.192 42.049 1.00 86.44 110 ALA A C 1
ATOM 871 O O . ALA A 1 110 ? -29.219 2.796 41.699 1.00 86.44 110 ALA A O 1
ATOM 872 N N . LYS A 1 111 ? -27.260 2.392 42.718 1.00 89.81 111 LYS A N 1
ATOM 873 C CA . LYS A 1 111 ? -27.606 1.022 43.152 1.00 89.81 111 LYS A CA 1
ATOM 874 C C . LYS A 1 111 ? -28.762 1.029 44.148 1.00 89.81 111 LYS A C 1
ATOM 876 O O . LYS A 1 111 ? -29.689 0.224 44.023 1.00 89.81 111 LYS A O 1
ATOM 881 N N . GLN A 1 112 ? -28.728 1.952 45.104 1.00 90.12 112 GLN A N 1
ATOM 882 C CA . GLN A 1 112 ? -29.774 2.112 46.104 1.00 90.12 112 GLN A CA 1
ATOM 883 C C . GLN A 1 112 ? -31.099 2.529 45.454 1.00 90.12 112 GLN A C 1
ATOM 885 O O . GLN A 1 112 ? -32.123 1.902 45.719 1.00 90.12 112 GLN A O 1
ATOM 890 N N . LEU A 1 113 ? -31.069 3.457 44.494 1.00 87.81 113 LEU A N 1
ATOM 891 C CA . LEU A 1 113 ? -32.238 3.859 43.709 1.00 87.81 113 LEU A CA 1
ATOM 892 C C . LEU A 1 113 ? -32.860 2.678 42.944 1.00 87.81 113 LEU A C 1
ATOM 894 O O . LEU A 1 113 ? -34.078 2.498 42.959 1.00 87.81 113 LEU A O 1
ATOM 898 N N . VAL A 1 114 ? -32.049 1.843 42.283 1.00 91.25 114 VAL A N 1
ATOM 899 C CA . VAL A 1 114 ? -32.549 0.649 41.573 1.00 91.25 114 VAL A CA 1
ATOM 900 C C . VAL A 1 114 ? -33.190 -0.345 42.546 1.00 91.25 114 VAL A C 1
ATOM 902 O O . VAL A 1 114 ? -34.232 -0.925 42.228 1.00 91.25 114 VAL A O 1
ATOM 905 N N . SER A 1 115 ? -32.609 -0.516 43.736 1.00 89.56 115 SER A N 1
ATOM 906 C CA . SER A 1 115 ? -33.158 -1.368 44.797 1.00 89.56 115 SER A CA 1
ATOM 907 C C . SER A 1 115 ? -34.502 -0.843 45.315 1.00 89.56 115 SER A C 1
ATOM 909 O O . SER A 1 115 ? -35.490 -1.580 45.337 1.00 89.56 115 SER A O 1
ATOM 911 N N . GLU A 1 116 ? -34.587 0.450 45.635 1.00 90.94 116 GLU A N 1
ATOM 912 C CA . GLU A 1 116 ? -35.808 1.116 46.105 1.00 90.94 116 GLU A CA 1
ATOM 913 C C . GLU A 1 116 ? -36.937 1.043 45.069 1.00 90.94 116 GLU A C 1
ATOM 915 O O . GLU A 1 116 ? -38.068 0.669 45.391 1.00 90.94 116 GLU A O 1
ATOM 920 N N . ARG A 1 117 ? -36.637 1.319 43.793 1.00 89.81 117 ARG A N 1
ATOM 921 C CA . ARG A 1 117 ? -37.614 1.198 42.697 1.00 89.81 117 ARG A CA 1
ATOM 922 C C . ARG 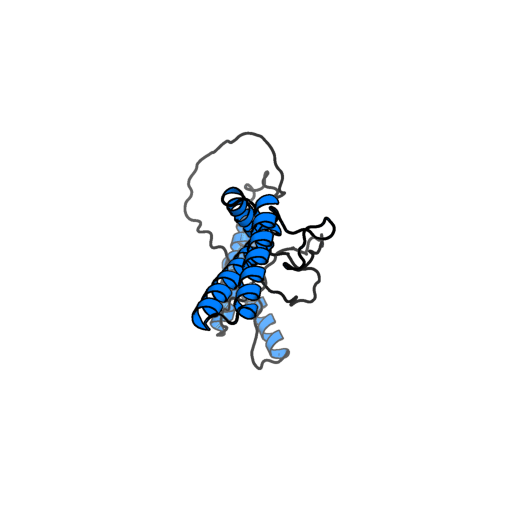A 1 117 ? -38.027 -0.254 42.461 1.00 89.81 117 ARG A C 1
ATOM 924 O O . ARG A 1 117 ? -39.191 -0.517 42.157 1.00 89.81 117 ARG A O 1
ATOM 931 N N . GLY A 1 118 ? -37.110 -1.204 42.643 1.00 88.50 118 GLY A N 1
ATOM 932 C CA . GLY A 1 118 ? -37.407 -2.636 42.603 1.00 88.50 118 GLY A CA 1
ATOM 933 C C . GLY A 1 118 ? -38.383 -3.060 43.704 1.00 88.50 118 GLY A C 1
ATOM 934 O O . GLY A 1 118 ? -39.340 -3.792 43.433 1.00 88.50 118 GLY A O 1
ATOM 935 N N . LEU A 1 119 ? -38.190 -2.552 44.925 1.00 88.56 119 LEU A N 1
ATOM 936 C CA . LEU A 1 119 ? -39.088 -2.771 46.062 1.00 88.56 119 LEU A CA 1
ATOM 937 C C . LEU A 1 119 ? -40.468 -2.145 45.830 1.00 88.56 119 LEU A C 1
ATOM 939 O O . LEU A 1 119 ? -41.471 -2.810 46.078 1.00 88.56 119 LEU A O 1
ATOM 943 N N . ALA A 1 120 ? -40.537 -0.930 45.281 1.00 87.00 120 ALA A N 1
ATOM 944 C CA . ALA A 1 120 ? -41.802 -0.267 44.954 1.00 87.00 120 ALA A CA 1
ATOM 945 C C . ALA A 1 120 ? -42.637 -1.067 43.935 1.00 87.00 120 ALA A C 1
ATOM 947 O O . ALA A 1 120 ? -43.837 -1.263 44.124 1.00 87.00 120 ALA A O 1
ATOM 948 N N . VAL A 1 121 ? -42.004 -1.613 42.886 1.00 87.56 121 VAL A N 1
ATOM 949 C CA . VAL A 1 121 ? -42.684 -2.496 41.917 1.00 87.56 121 VAL A CA 1
ATOM 950 C C . VAL A 1 121 ? -43.198 -3.769 42.592 1.00 87.56 121 VAL A C 1
ATOM 952 O O . VAL A 1 121 ? -44.288 -4.239 42.263 1.00 87.56 121 VAL A O 1
ATOM 955 N N . LYS A 1 122 ? -42.433 -4.340 43.529 1.00 88.75 122 LYS A N 1
ATOM 956 C CA . LYS A 1 122 ? -42.839 -5.539 44.273 1.00 88.75 122 LYS A CA 1
ATOM 957 C C . LYS A 1 122 ? -44.044 -5.255 45.176 1.00 88.75 122 LYS A C 1
ATOM 959 O O . LYS A 1 122 ? -45.032 -5.971 45.093 1.00 88.75 122 LYS A O 1
ATOM 964 N N . GLN A 1 123 ? -44.014 -4.157 45.930 1.00 88.50 123 GLN A N 1
ATOM 965 C CA . GLN A 1 123 ? -45.118 -3.731 46.796 1.00 88.50 123 GLN A CA 1
ATOM 966 C C . GLN A 1 123 ? -46.411 -3.458 46.015 1.00 88.50 123 GLN A C 1
ATOM 968 O O . GLN A 1 123 ? -47.481 -3.879 46.445 1.00 88.50 123 GLN A O 1
ATOM 973 N N . LEU A 1 124 ? -46.332 -2.819 44.843 1.00 85.44 124 LEU A N 1
ATOM 974 C CA . LEU A 1 124 ? -47.504 -2.573 43.989 1.00 85.44 124 LEU A CA 1
ATOM 975 C C . LEU A 1 124 ? -48.097 -3.866 43.409 1.00 85.44 124 LEU A C 1
ATOM 977 O O . LEU A 1 124 ? -49.319 -3.983 43.283 1.00 85.44 124 LEU A O 1
ATOM 981 N N . LYS A 1 125 ? -47.246 -4.852 43.091 1.00 83.56 125 LYS A N 1
ATOM 982 C CA . LYS A 1 125 ? -47.686 -6.188 42.662 1.00 83.56 125 LYS A CA 1
ATOM 983 C C . LYS A 1 125 ? -48.356 -6.955 43.800 1.00 83.56 125 LYS A C 1
ATOM 985 O O . LYS A 1 125 ? -49.422 -7.528 43.587 1.00 83.56 125 LYS A O 1
ATOM 990 N N . ASP A 1 126 ? -47.770 -6.919 44.994 1.00 86.12 126 ASP A N 1
ATOM 991 C CA . ASP A 1 126 ? -48.303 -7.588 46.185 1.00 86.12 126 ASP A CA 1
ATOM 992 C C . ASP A 1 126 ? -49.637 -6.953 46.638 1.00 86.12 126 ASP A C 1
ATOM 994 O O . ASP A 1 126 ? -50.558 -7.661 47.045 1.00 86.12 126 ASP A O 1
ATOM 998 N N . ALA A 1 127 ? -49.794 -5.634 46.472 1.00 86.06 127 ALA A N 1
ATOM 999 C CA . ALA A 1 127 ? -51.016 -4.885 46.783 1.00 86.06 127 ALA A CA 1
ATOM 1000 C C . ALA A 1 127 ? -52.132 -4.994 45.720 1.00 86.06 127 ALA A C 1
ATOM 1002 O O . ALA A 1 127 ? -53.188 -4.386 45.893 1.00 86.06 127 ALA A O 1
ATOM 1003 N N . LYS A 1 128 ? -51.930 -5.747 44.624 1.00 83.44 128 LYS A N 1
ATOM 1004 C CA . LYS A 1 128 ? -52.868 -5.847 43.482 1.00 83.44 128 LYS A CA 1
ATOM 1005 C C . LYS A 1 128 ? -53.297 -4.474 42.932 1.00 83.44 128 LYS A C 1
ATOM 1007 O O . LYS A 1 128 ? -54.469 -4.265 42.613 1.00 83.44 128 LYS A O 1
ATOM 1012 N N . ALA A 1 129 ? -52.349 -3.541 42.833 1.00 77.00 129 ALA A N 1
ATOM 1013 C CA . ALA A 1 129 ? -52.584 -2.205 42.289 1.00 77.00 129 ALA A CA 1
ATOM 1014 C C . ALA A 1 129 ? -53.015 -2.246 40.809 1.00 77.00 129 ALA A C 1
ATOM 1016 O O . ALA A 1 129 ? -52.905 -3.274 40.131 1.00 77.00 129 ALA A O 1
ATOM 1017 N N . SER A 1 130 ? -53.500 -1.115 40.281 1.00 80.44 130 SER A N 1
ATOM 1018 C CA . SER A 1 130 ? -53.963 -1.056 38.894 1.00 80.44 130 SER A CA 1
ATOM 1019 C C . SER A 1 130 ? -52.833 -1.387 37.905 1.00 80.44 130 SER A C 1
ATOM 1021 O O . SER A 1 130 ? -51.641 -1.145 38.141 1.00 80.44 130 SER A O 1
ATOM 1023 N N . LYS A 1 131 ? -53.214 -1.944 36.749 1.00 79.19 131 LYS A N 1
ATOM 1024 C CA . LYS A 1 131 ? -52.273 -2.308 35.678 1.00 79.19 131 LYS A CA 1
ATOM 1025 C C . LYS A 1 131 ? -51.513 -1.083 35.139 1.00 79.19 131 LYS A C 1
ATOM 1027 O O . LYS A 1 131 ? -50.380 -1.233 34.688 1.00 79.19 131 LYS A O 1
ATOM 1032 N N . ALA A 1 132 ? -52.115 0.107 35.220 1.00 80.56 132 ALA A N 1
ATOM 1033 C CA . ALA A 1 132 ? -51.502 1.369 34.814 1.00 80.56 132 ALA A CA 1
ATOM 1034 C C . ALA A 1 132 ? -50.408 1.819 35.800 1.00 80.56 132 ALA A C 1
ATOM 1036 O O . ALA A 1 132 ? -49.293 2.115 35.375 1.00 80.56 132 ALA A O 1
ATOM 1037 N N . ASP A 1 133 ? -50.680 1.766 37.107 1.00 77.94 133 ASP A N 1
ATOM 1038 C CA . ASP A 1 133 ? -49.734 2.197 38.152 1.00 77.94 133 ASP A CA 1
ATOM 1039 C C . ASP A 1 133 ? -48.514 1.271 38.234 1.00 77.94 133 ASP A C 1
ATOM 1041 O O . ASP A 1 133 ? -47.367 1.710 38.364 1.00 77.94 133 ASP A O 1
ATOM 1045 N N . THR A 1 134 ? -48.752 -0.033 38.069 1.00 77.56 134 THR A N 1
ATOM 1046 C CA . THR A 1 134 ? -47.681 -1.035 38.001 1.00 77.56 134 THR A CA 1
ATOM 1047 C C . THR A 1 134 ? -46.818 -0.831 36.750 1.00 77.56 134 THR A C 1
ATOM 1049 O O . THR A 1 134 ? -45.594 -0.928 36.823 1.00 77.56 134 THR A O 1
ATOM 1052 N N . GLY A 1 135 ? -47.437 -0.510 35.606 1.00 82.19 135 GLY A N 1
ATOM 1053 C CA . GLY A 1 135 ? -46.734 -0.201 34.358 1.00 82.19 135 GLY A CA 1
ATOM 1054 C C . GLY A 1 135 ? -45.851 1.043 34.468 1.00 82.19 135 GLY A C 1
ATOM 1055 O O . GLY A 1 135 ? -44.685 0.997 34.078 1.00 82.19 135 GLY A O 1
ATOM 1056 N N . ALA A 1 136 ? -46.364 2.117 35.074 1.00 87.44 136 ALA A N 1
ATOM 1057 C CA . ALA A 1 136 ? -45.608 3.347 35.303 1.00 87.44 136 ALA A CA 1
ATOM 1058 C C . ALA A 1 136 ? -44.361 3.105 36.175 1.00 87.44 136 ALA A C 1
ATOM 1060 O O . ALA A 1 136 ? -43.265 3.540 35.826 1.00 87.44 136 ALA A O 1
ATOM 1061 N N . SER A 1 137 ? -44.486 2.330 37.258 1.00 82.62 137 SER A N 1
ATOM 1062 C CA . SER A 1 137 ? -43.338 2.008 38.121 1.00 82.62 137 SER A CA 1
ATOM 1063 C C . SER A 1 137 ? -42.306 1.084 37.461 1.00 82.62 137 SER A C 1
ATOM 1065 O O . SER A 1 137 ? -41.113 1.204 37.737 1.00 82.62 137 SER A O 1
ATOM 1067 N N . VAL A 1 138 ? -42.718 0.185 36.558 1.00 88.00 138 VAL A N 1
ATOM 1068 C CA . VAL A 1 138 ? -41.779 -0.641 35.772 1.00 88.00 138 VAL A CA 1
ATOM 1069 C C . VAL A 1 138 ? -40.971 0.214 34.791 1.00 88.00 138 VAL A C 1
ATOM 1071 O O . VAL A 1 138 ? -39.776 -0.027 34.622 1.00 88.00 138 VAL A O 1
ATOM 1074 N N . VAL A 1 139 ? -41.586 1.230 34.179 1.00 91.25 139 VAL A N 1
ATOM 1075 C CA . VAL A 1 139 ? -40.878 2.186 33.310 1.00 91.25 139 VAL A CA 1
ATOM 1076 C C . VAL A 1 139 ? -39.804 2.941 34.095 1.00 91.25 139 VAL A C 1
ATOM 1078 O O . VAL A 1 139 ? -38.664 3.020 33.642 1.00 91.25 139 VAL A O 1
ATOM 1081 N N . GLU A 1 140 ? -40.126 3.426 35.295 1.00 89.75 140 GLU A N 1
ATOM 1082 C CA . GLU A 1 140 ? -39.158 4.119 36.157 1.00 89.75 140 GLU A CA 1
ATOM 1083 C C . GLU A 1 140 ? -38.025 3.199 36.641 1.00 89.75 140 GLU A C 1
ATOM 1085 O O . GLU A 1 140 ? -36.864 3.609 36.673 1.00 89.75 140 GLU A O 1
ATOM 1090 N N . LEU A 1 141 ? -38.318 1.928 36.938 1.00 88.31 141 LEU A N 1
ATOM 1091 C CA . LEU A 1 141 ? -37.288 0.934 37.255 1.00 88.31 141 LEU A CA 1
ATOM 1092 C C . LEU A 1 141 ? -36.339 0.691 36.072 1.00 88.31 141 LEU A C 1
ATOM 1094 O O . LEU A 1 141 ? -35.131 0.579 36.269 1.00 88.31 141 LEU A O 1
ATOM 1098 N N . ASN A 1 142 ? -36.865 0.603 34.849 1.00 90.19 142 ASN A N 1
ATOM 1099 C CA . ASN A 1 142 ? -36.039 0.398 33.660 1.00 90.19 142 ASN A CA 1
ATOM 1100 C C . ASN A 1 142 ? -35.148 1.612 33.371 1.00 90.19 142 ASN A C 1
ATOM 1102 O O . ASN A 1 142 ? -33.964 1.423 33.103 1.00 90.19 142 ASN A O 1
ATOM 1106 N N . LYS A 1 143 ? -35.666 2.838 33.530 1.00 93.19 143 LYS A N 1
ATOM 1107 C CA . LYS A 1 143 ? -34.852 4.064 33.448 1.00 93.19 143 LYS A CA 1
ATOM 1108 C C . LYS A 1 143 ? -33.718 4.060 34.476 1.00 93.19 143 LYS A C 1
ATOM 1110 O O . LYS A 1 143 ? -32.578 4.344 34.128 1.00 93.19 143 LYS A O 1
ATOM 1115 N N . ALA A 1 144 ? -34.006 3.689 35.727 1.00 88.19 144 ALA A N 1
ATOM 1116 C CA . ALA A 1 144 ? -32.989 3.612 36.778 1.00 88.19 144 ALA A CA 1
ATOM 1117 C C . ALA A 1 144 ? -31.905 2.560 36.473 1.00 88.19 144 ALA A C 1
ATOM 1119 O O . ALA A 1 144 ? -30.722 2.812 36.693 1.00 88.19 144 ALA A O 1
ATOM 1120 N N . LYS A 1 145 ? -32.289 1.400 35.922 1.00 89.81 145 LYS A N 1
ATOM 1121 C CA . LYS A 1 145 ? -31.342 0.360 35.484 1.00 89.81 145 LYS A CA 1
ATOM 1122 C C . LYS A 1 145 ? -30.463 0.822 34.325 1.00 89.81 145 LYS A C 1
ATOM 1124 O O . LYS A 1 145 ? -29.271 0.543 34.334 1.00 89.81 145 LYS A O 1
ATOM 1129 N N . GLU A 1 146 ? -31.031 1.527 33.351 1.00 90.19 146 GLU A N 1
ATOM 1130 C CA . GLU A 1 146 ? -30.278 2.072 32.218 1.00 90.19 146 GLU A CA 1
ATOM 1131 C C . GLU A 1 146 ? -29.264 3.131 32.676 1.00 90.19 146 GLU A C 1
ATOM 1133 O O . GLU A 1 146 ? -28.113 3.111 32.246 1.00 90.19 146 GLU A O 1
ATOM 1138 N N . SER A 1 147 ? -29.651 4.008 33.607 1.00 85.81 147 SER A N 1
ATOM 1139 C CA . SER A 1 147 ? -28.729 4.970 34.222 1.00 85.81 147 SER A CA 1
ATOM 1140 C C . SER A 1 147 ? -27.595 4.281 34.982 1.00 85.81 147 SER A C 1
ATOM 1142 O O . SER A 1 147 ? -26.446 4.697 34.864 1.00 85.81 147 SER A O 1
ATOM 1144 N N . LEU A 1 148 ? -27.885 3.204 35.719 1.00 87.69 148 LEU A N 1
ATOM 1145 C CA . LEU A 1 148 ? -26.861 2.426 36.418 1.00 87.69 148 LEU A CA 1
ATOM 1146 C C . LEU A 1 148 ? -25.893 1.737 35.447 1.00 87.69 148 LEU A C 1
ATOM 1148 O O . LEU A 1 148 ? -24.695 1.735 35.705 1.00 87.69 148 LEU A O 1
ATOM 1152 N N . LEU A 1 149 ? -26.387 1.199 34.329 1.00 86.81 149 LEU A N 1
ATOM 1153 C CA . LEU A 1 149 ? -25.537 0.613 33.286 1.00 86.81 149 LEU A CA 1
ATOM 1154 C C . LEU A 1 149 ? -24.598 1.656 32.674 1.00 86.81 149 LEU A C 1
ATOM 1156 O O . LEU A 1 149 ? -23.403 1.404 32.573 1.00 86.81 149 LEU A O 1
ATOM 1160 N N . LYS A 1 150 ? -25.107 2.851 32.350 1.00 85.75 150 LYS A N 1
ATOM 1161 C CA . LYS A 1 150 ? -24.285 3.953 31.819 1.00 85.75 150 LYS A CA 1
ATOM 1162 C C . LYS A 1 150 ? -23.209 4.399 32.808 1.00 85.75 150 LYS A C 1
ATOM 1164 O O . LYS A 1 150 ? -22.080 4.662 32.407 1.00 85.75 150 LYS A O 1
ATOM 1169 N N . LEU A 1 151 ? -23.545 4.480 34.097 1.00 85.31 151 LEU A N 1
ATOM 1170 C CA 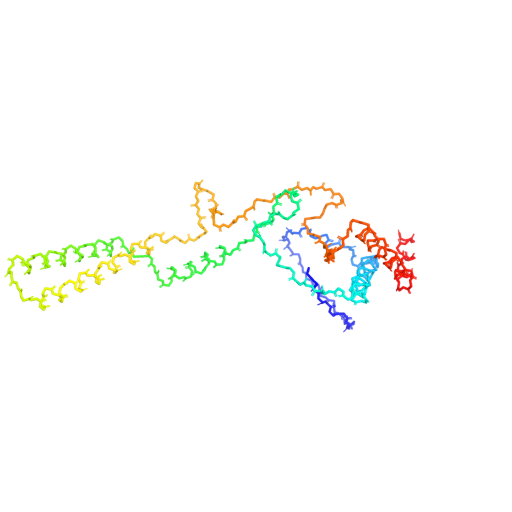. LEU A 1 151 ? -22.585 4.822 35.150 1.00 85.31 151 LEU A CA 1
ATOM 1171 C C . LEU A 1 151 ? -21.529 3.720 35.345 1.00 85.31 151 LEU A C 1
ATOM 1173 O O . LEU A 1 151 ? -20.348 4.027 35.487 1.00 85.31 151 LEU A O 1
ATOM 1177 N N . ASP A 1 152 ? -21.929 2.449 35.284 1.00 83.88 152 ASP A N 1
ATOM 1178 C CA . ASP A 1 152 ? -21.021 1.300 35.368 1.00 83.88 152 ASP A CA 1
ATOM 1179 C C . ASP A 1 152 ? -20.055 1.250 34.176 1.00 83.88 152 ASP A C 1
ATOM 1181 O O . ASP A 1 152 ? -18.846 1.121 34.363 1.00 83.88 152 ASP A O 1
ATOM 1185 N N . GLU A 1 153 ? -20.550 1.442 32.952 1.00 82.56 153 GLU A N 1
ATOM 1186 C CA . GLU A 1 153 ? -19.716 1.575 31.751 1.00 82.56 153 GLU A CA 1
ATOM 1187 C C . GLU A 1 153 ? -18.752 2.759 31.861 1.00 82.56 153 GLU A C 1
ATOM 1189 O O . GLU A 1 153 ? -17.561 2.613 31.586 1.00 82.56 153 GLU A O 1
ATOM 1194 N N . ARG A 1 154 ? -19.231 3.912 32.346 1.00 79.94 154 ARG A N 1
ATOM 1195 C CA . ARG A 1 154 ? -18.399 5.103 32.553 1.00 79.94 154 ARG A CA 1
ATOM 1196 C C . ARG A 1 154 ? -17.301 4.870 33.588 1.00 79.94 154 ARG A C 1
ATOM 1198 O O . ARG A 1 154 ? -16.183 5.328 33.383 1.00 79.94 154 ARG A O 1
ATOM 1205 N N . SER A 1 155 ? -17.596 4.146 34.666 1.00 81.62 155 SER A N 1
ATOM 1206 C CA . SER A 1 155 ? -16.626 3.831 35.725 1.00 81.62 155 SER A CA 1
ATOM 1207 C C . SER A 1 155 ? -15.479 2.930 35.253 1.00 81.62 155 SER A C 1
ATOM 1209 O O . SER A 1 155 ? -14.394 2.948 35.833 1.00 81.62 155 SER A O 1
ATOM 1211 N N . LYS A 1 156 ? -15.696 2.156 34.180 1.00 80.62 156 LYS A N 1
ATOM 1212 C CA . LYS A 1 156 ? -14.678 1.278 33.583 1.00 80.62 156 LYS A CA 1
ATOM 1213 C C . LYS A 1 156 ? -13.727 2.022 32.649 1.00 80.62 156 LYS A C 1
ATOM 1215 O O . LYS A 1 156 ? -12.654 1.492 32.359 1.00 80.62 156 LYS A O 1
ATOM 1220 N N . LEU A 1 157 ? -14.096 3.217 32.179 1.00 77.06 157 LEU A N 1
ATOM 1221 C CA . LEU A 1 157 ? -13.239 4.021 31.313 1.00 77.06 157 LEU A CA 1
ATOM 1222 C C . LEU A 1 157 ? -12.049 4.546 32.113 1.00 77.06 157 LEU A C 1
ATOM 1224 O O . LEU A 1 157 ? -12.206 5.213 33.136 1.00 77.06 157 LEU A O 1
ATOM 1228 N N . LYS A 1 158 ? -10.847 4.255 31.621 1.00 72.38 158 LYS A N 1
ATOM 1229 C CA . LYS A 1 158 ? -9.597 4.765 32.178 1.00 72.38 158 LYS A CA 1
ATOM 1230 C C . LYS A 1 158 ? -8.937 5.690 31.160 1.00 72.38 158 LYS A C 1
ATOM 1232 O O . LYS A 1 158 ? -8.991 5.386 29.971 1.00 72.38 158 LYS A O 1
ATOM 1237 N N . PRO A 1 159 ? -8.330 6.800 31.604 1.00 70.75 159 PRO A N 1
ATOM 1238 C CA . PRO A 1 159 ? -7.510 7.626 30.732 1.00 70.75 159 PRO A CA 1
ATOM 1239 C C . PRO A 1 159 ? -6.249 6.863 30.302 1.00 70.75 159 PRO A C 1
ATOM 1241 O O . PRO A 1 159 ? -5.734 6.028 31.052 1.00 70.75 159 PRO A O 1
ATOM 1244 N N . GLY A 1 160 ? -5.750 7.184 29.110 1.00 71.38 160 GLY A N 1
ATOM 1245 C CA . GLY A 1 160 ? -4.565 6.572 28.519 1.00 71.38 160 GLY A CA 1
ATOM 1246 C C . GLY A 1 160 ? -4.851 5.375 27.608 1.00 71.38 160 GLY A C 1
ATOM 1247 O O . GLY A 1 160 ? -5.977 4.897 27.472 1.00 71.38 160 GLY A O 1
ATOM 1248 N N . ILE A 1 161 ? -3.793 4.904 26.950 1.00 74.44 161 ILE A N 1
ATOM 1249 C CA . ILE A 1 161 ? -3.853 3.7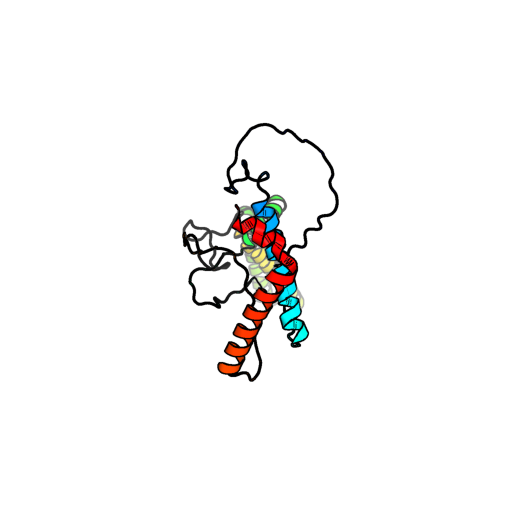92 25.997 1.00 74.44 161 ILE A CA 1
ATOM 1250 C C . ILE A 1 161 ? -4.208 2.495 26.753 1.00 74.44 161 ILE A C 1
ATOM 1252 O O . ILE A 1 161 ? -3.620 2.257 27.815 1.00 74.44 161 ILE A O 1
ATOM 1256 N N . PRO A 1 162 ? -5.125 1.647 26.237 1.00 73.12 162 PRO A N 1
ATOM 1257 C CA . PRO A 1 162 ? -5.457 0.360 26.846 1.00 73.12 162 PRO A CA 1
ATOM 1258 C C . PRO A 1 162 ? -4.206 -0.461 27.177 1.00 73.12 162 PRO A C 1
ATOM 1260 O O . PRO A 1 162 ? -3.257 -0.501 26.397 1.00 73.12 162 PRO A O 1
ATOM 1263 N N . GLN A 1 163 ? -4.190 -1.112 28.343 1.00 73.38 163 GLN A N 1
ATOM 1264 C CA . GLN A 1 163 ? -3.080 -1.959 28.785 1.00 73.38 163 GLN A CA 1
ATOM 1265 C C . GLN A 1 163 ? -3.582 -3.314 29.273 1.00 73.38 163 GLN A C 1
ATOM 1267 O O . GLN A 1 163 ? -4.565 -3.396 30.012 1.00 73.38 163 GLN A O 1
ATOM 1272 N N . LYS A 1 164 ? -2.845 -4.365 28.920 1.00 72.69 164 LYS A N 1
ATOM 1273 C CA . LYS A 1 164 ? -3.066 -5.744 29.350 1.00 72.69 164 LYS A CA 1
ATOM 1274 C C . LYS A 1 164 ? -1.733 -6.314 29.819 1.00 72.69 164 LYS A C 1
ATOM 1276 O O . LYS A 1 164 ? -0.723 -6.200 29.129 1.00 72.69 164 LYS A O 1
ATOM 1281 N N . ASP A 1 165 ? -1.712 -6.847 31.038 1.00 76.75 165 ASP A N 1
ATOM 1282 C CA . ASP A 1 165 ? -0.509 -7.394 31.684 1.00 76.75 165 ASP A CA 1
ATOM 1283 C C . ASP A 1 165 ? 0.695 -6.421 31.716 1.00 76.75 165 ASP A C 1
ATOM 1285 O O . ASP A 1 165 ? 1.853 -6.821 31.598 1.00 76.75 165 ASP A O 1
ATOM 1289 N N . GLY A 1 166 ? 0.427 -5.116 31.862 1.00 72.38 166 GLY A N 1
ATOM 1290 C CA . GLY A 1 166 ? 1.457 -4.069 31.947 1.00 72.38 166 GLY A CA 1
ATOM 1291 C C . GLY A 1 166 ? 2.108 -3.686 30.612 1.00 72.38 166 GLY A C 1
ATOM 1292 O O . GLY A 1 166 ? 3.030 -2.872 30.597 1.00 72.38 166 GLY A O 1
ATOM 1293 N N . LYS A 1 167 ? 1.633 -4.239 29.492 1.00 69.38 167 LYS A N 1
ATOM 1294 C CA . LYS A 1 167 ? 1.976 -3.797 28.136 1.00 69.38 167 LYS A CA 1
ATOM 1295 C C . LYS A 1 167 ? 0.776 -3.106 27.503 1.00 69.38 167 LYS A C 1
ATOM 1297 O O . LYS A 1 167 ? -0.361 -3.360 27.895 1.00 69.38 167 LYS A O 1
ATOM 1302 N N . ILE A 1 168 ? 1.034 -2.231 26.533 1.00 68.25 168 ILE A N 1
ATOM 1303 C CA . ILE A 1 168 ? -0.035 -1.638 25.727 1.00 68.25 168 ILE A CA 1
ATOM 1304 C C . ILE A 1 168 ? -0.809 -2.775 25.049 1.00 68.25 168 ILE A C 1
ATOM 1306 O O . ILE A 1 168 ? -0.217 -3.672 24.445 1.00 68.25 168 ILE A O 1
ATOM 1310 N N . ASP A 1 169 ? -2.126 -2.757 25.224 1.00 71.56 169 ASP A N 1
ATOM 1311 C CA . ASP A 1 169 ? -3.036 -3.758 24.699 1.00 71.56 169 ASP A CA 1
ATOM 1312 C C . ASP A 1 169 ? -3.351 -3.457 23.236 1.00 71.56 169 ASP A C 1
ATOM 1314 O O . ASP A 1 169 ? -4.347 -2.824 22.895 1.00 71.56 169 ASP A O 1
ATOM 1318 N N . TYR A 1 170 ? -2.467 -3.941 22.373 1.00 65.06 170 TYR A N 1
ATOM 1319 C CA . TYR A 1 170 ? -2.640 -3.928 20.928 1.00 65.06 170 TYR A CA 1
ATOM 1320 C C . TYR A 1 170 ? -3.501 -5.104 20.432 1.00 65.06 170 TYR A C 1
ATOM 1322 O O . TYR A 1 170 ? -3.516 -5.390 19.241 1.00 65.06 170 TYR A O 1
ATOM 1330 N N . THR A 1 171 ? -4.224 -5.839 21.294 1.00 64.12 171 THR A N 1
ATOM 1331 C CA . THR A 1 171 ? -5.056 -6.973 20.826 1.00 64.12 171 THR A CA 1
ATOM 1332 C C . THR A 1 171 ? -6.203 -6.556 19.908 1.00 64.12 171 THR A C 1
ATOM 1334 O O . THR A 1 171 ? -6.812 -7.416 19.278 1.00 64.12 171 THR A O 1
ATOM 1337 N N . GLN A 1 172 ? -6.489 -5.256 19.813 1.00 57.16 172 GLN A N 1
ATOM 1338 C CA . GLN A 1 172 ? -7.422 -4.697 18.837 1.00 57.16 172 GLN A CA 1
ATOM 1339 C C . GLN A 1 172 ? -6.731 -4.047 17.627 1.00 57.16 172 GLN A C 1
ATOM 1341 O O . GLN A 1 172 ? -7.424 -3.592 16.725 1.00 57.16 172 GLN A O 1
ATOM 1346 N N . ASP A 1 173 ? -5.395 -4.017 17.584 1.00 54.78 173 ASP A N 1
ATOM 1347 C CA . ASP A 1 173 ? -4.615 -3.236 16.620 1.00 54.78 173 ASP A CA 1
ATOM 1348 C C . ASP A 1 173 ? -3.312 -3.982 16.269 1.00 54.78 173 ASP A C 1
ATOM 1350 O O . ASP A 1 173 ? -2.309 -3.929 16.977 1.00 54.78 173 ASP A O 1
ATOM 1354 N N . PHE A 1 174 ? -3.374 -4.830 15.244 1.00 61.31 174 PHE A N 1
ATOM 1355 C CA . PHE A 1 174 ? -2.452 -5.961 15.079 1.00 61.31 174 PHE A CA 1
ATOM 1356 C C . PHE A 1 174 ? -1.130 -5.673 14.318 1.00 61.31 174 PHE A C 1
ATOM 1358 O O . PHE A 1 174 ? -1.047 -4.761 13.500 1.00 61.31 174 PHE A O 1
ATOM 1365 N N . PHE A 1 175 ? -0.176 -6.605 14.559 1.00 52.22 175 PHE A N 1
ATOM 1366 C CA . PHE A 1 175 ? 1.046 -7.060 13.830 1.00 52.22 175 PHE A CA 1
ATOM 1367 C C . PHE A 1 175 ? 2.419 -6.531 14.269 1.00 52.22 175 PHE A C 1
ATOM 1369 O O . PHE A 1 175 ? 2.652 -5.352 14.235 1.00 52.22 175 PHE A O 1
ATOM 1376 N N . ALA A 1 176 ? 3.368 -7.374 14.691 1.00 44.12 176 ALA A N 1
ATOM 1377 C CA . ALA A 1 176 ? 4.709 -6.938 15.130 1.00 44.12 176 ALA A CA 1
ATOM 1378 C C . ALA A 1 176 ? 5.643 -6.562 13.946 1.00 44.12 176 ALA A C 1
ATOM 1380 O O . ALA A 1 176 ? 5.377 -7.035 12.848 1.00 44.12 176 ALA A O 1
ATOM 1381 N N . PRO A 1 177 ? 6.698 -5.736 14.143 1.00 48.50 177 PRO A N 1
ATOM 1382 C CA . PRO A 1 177 ? 7.600 -5.285 13.070 1.00 48.50 177 PRO A CA 1
ATOM 1383 C C . PRO A 1 177 ? 8.932 -6.053 12.959 1.00 48.50 177 PRO A C 1
ATOM 1385 O O . PRO A 1 177 ? 9.571 -6.305 13.979 1.00 48.50 177 PRO A O 1
ATOM 1388 N N . GLU A 1 178 ? 9.413 -6.248 11.720 1.00 47.06 178 GLU A N 1
ATOM 1389 C CA . GLU A 1 178 ? 10.667 -6.946 11.396 1.00 47.06 178 GLU A CA 1
ATOM 1390 C C . GLU A 1 178 ? 11.873 -6.021 11.277 1.00 47.06 178 GLU A C 1
ATOM 1392 O O . GLU A 1 178 ? 11.809 -4.914 10.737 1.00 47.06 178 GLU A O 1
ATOM 1397 N N . GLN A 1 179 ? 13.018 -6.502 11.764 1.00 55.94 179 GLN A N 1
ATOM 1398 C CA . GLN A 1 179 ? 14.295 -5.804 11.685 1.00 55.94 179 GLN A CA 1
ATOM 1399 C C . GLN A 1 179 ? 15.254 -6.532 10.744 1.00 55.94 179 GLN A C 1
ATOM 1401 O O . GLN A 1 179 ? 15.988 -7.431 11.152 1.00 55.94 179 GLN A O 1
ATOM 1406 N N . SER A 1 180 ? 15.314 -6.084 9.488 1.00 59.66 180 SER A N 1
ATOM 1407 C CA . SER A 1 180 ? 16.385 -6.458 8.562 1.00 59.66 180 SER A CA 1
ATOM 1408 C C . SER A 1 180 ? 17.274 -5.246 8.253 1.00 59.66 180 SER A C 1
ATOM 1410 O O . SER A 1 180 ? 16.826 -4.178 7.835 1.00 59.66 180 SER A O 1
ATOM 1412 N N . HIS A 1 181 ? 18.579 -5.389 8.496 1.00 65.31 181 HIS A N 1
ATOM 1413 C CA . HIS A 1 181 ? 19.568 -4.328 8.283 1.00 65.31 181 HIS A CA 1
ATOM 1414 C C . HIS A 1 181 ? 20.597 -4.770 7.247 1.00 65.31 181 HIS A C 1
ATOM 1416 O O . HIS A 1 181 ? 21.686 -5.240 7.574 1.00 65.31 181 HIS A O 1
ATOM 1422 N N . THR A 1 182 ? 20.250 -4.618 5.969 1.00 77.38 182 THR A N 1
ATOM 1423 C CA . THR A 1 182 ? 21.166 -4.891 4.851 1.00 77.38 182 THR A CA 1
ATOM 1424 C C . THR A 1 182 ? 21.177 -3.718 3.875 1.00 77.38 182 THR A C 1
ATOM 1426 O O . THR A 1 182 ? 20.255 -2.910 3.863 1.00 77.38 182 THR A O 1
ATOM 1429 N N . SER A 1 183 ? 22.180 -3.648 2.998 1.00 79.19 183 SER A N 1
ATOM 1430 C CA . SER A 1 183 ? 22.281 -2.590 1.982 1.00 79.19 183 SER A CA 1
ATOM 1431 C C . SER A 1 183 ? 21.227 -2.660 0.868 1.00 79.19 183 SER A C 1
ATOM 1433 O O . SER A 1 183 ? 21.163 -1.746 0.051 1.00 79.19 183 SER A O 1
ATOM 1435 N N . ARG A 1 184 ? 20.428 -3.735 0.802 1.00 76.38 184 ARG A N 1
ATOM 1436 C CA . ARG A 1 184 ? 19.422 -3.967 -0.251 1.00 76.38 184 ARG A CA 1
ATOM 1437 C C . ARG A 1 184 ? 17.986 -4.035 0.263 1.00 76.38 184 ARG A C 1
ATOM 1439 O O . ARG A 1 184 ? 17.070 -4.017 -0.548 1.00 76.38 184 ARG A O 1
ATOM 1446 N N . HIS A 1 185 ? 17.796 -4.103 1.577 1.00 76.25 185 HIS A N 1
ATOM 1447 C CA . HIS A 1 185 ? 16.474 -4.153 2.189 1.00 76.25 185 HIS A CA 1
ATOM 1448 C C . HIS A 1 185 ? 16.103 -2.763 2.695 1.00 76.25 185 HIS A C 1
ATOM 1450 O O . HIS A 1 185 ? 16.840 -2.146 3.466 1.00 76.25 185 HIS A O 1
ATOM 1456 N N . LEU A 1 186 ? 14.962 -2.269 2.227 1.00 71.88 186 LEU A N 1
ATOM 1457 C CA . LEU A 1 186 ? 14.331 -1.060 2.731 1.00 71.88 186 LEU A CA 1
ATOM 1458 C C . LEU A 1 186 ? 13.048 -1.467 3.429 1.00 71.88 186 LEU A C 1
ATOM 1460 O O . LEU A 1 186 ? 12.302 -2.289 2.913 1.00 71.88 186 LEU A O 1
ATOM 1464 N N . ALA A 1 187 ? 12.772 -0.839 4.566 1.00 72.69 187 ALA A N 1
ATOM 1465 C CA . ALA A 1 187 ? 11.525 -1.077 5.273 1.00 72.69 187 ALA A CA 1
ATOM 1466 C C . ALA A 1 187 ? 10.323 -0.544 4.464 1.00 72.69 187 ALA A C 1
ATOM 1468 O O . ALA A 1 187 ? 9.246 -1.114 4.494 1.00 72.69 187 ALA A O 1
ATOM 1469 N N . VAL A 1 188 ? 10.519 0.520 3.676 1.00 73.56 188 VAL A N 1
ATOM 1470 C CA . VAL A 1 188 ? 9.505 1.048 2.755 1.00 73.56 188 VAL A CA 1
ATOM 1471 C C . VAL A 1 188 ? 10.113 1.181 1.366 1.00 73.56 188 VAL A C 1
ATOM 1473 O O . VAL A 1 188 ? 11.058 1.946 1.157 1.00 73.56 188 VAL A O 1
ATOM 1476 N N . PHE A 1 189 ? 9.546 0.461 0.406 1.00 82.94 189 PHE A N 1
ATOM 1477 C CA . PHE A 1 189 ? 9.909 0.528 -1.005 1.00 82.94 189 PHE A CA 1
ATOM 1478 C C . PHE A 1 189 ? 8.655 0.635 -1.877 1.00 82.94 189 PHE A C 1
ATOM 1480 O O . PHE A 1 189 ? 7.540 0.791 -1.385 1.00 82.94 189 PHE A O 1
ATOM 1487 N N . TRP A 1 190 ? 8.861 0.690 -3.189 1.00 83.88 190 TRP A N 1
ATOM 1488 C CA . TRP A 1 190 ? 7.803 0.920 -4.163 1.00 83.88 190 TRP A CA 1
ATOM 1489 C C . TRP A 1 190 ? 7.737 -0.247 -5.120 1.00 83.88 190 TRP A C 1
ATOM 1491 O O . TRP A 1 190 ? 8.764 -0.630 -5.677 1.00 83.88 190 TRP A O 1
ATOM 1501 N N . MET A 1 191 ? 6.527 -0.751 -5.322 1.00 86.25 191 MET A N 1
ATOM 1502 C CA . MET A 1 191 ? 6.259 -1.869 -6.210 1.00 86.25 191 MET A CA 1
ATOM 1503 C C . MET A 1 191 ? 5.445 -1.420 -7.414 1.00 86.25 191 MET A C 1
ATOM 1505 O O . MET A 1 191 ? 4.685 -0.448 -7.357 1.00 86.25 191 MET A O 1
ATOM 1509 N N . VAL A 1 192 ? 5.653 -2.133 -8.513 1.00 90.69 192 VAL A N 1
ATOM 1510 C CA . VAL A 1 192 ? 4.865 -2.040 -9.736 1.00 90.69 192 VAL A CA 1
ATOM 1511 C C . VAL A 1 192 ? 4.414 -3.461 -10.030 1.00 90.69 192 VAL A C 1
ATOM 1513 O O . VAL A 1 192 ? 5.239 -4.297 -10.387 1.00 90.69 192 VAL A O 1
ATOM 1516 N N . GLU A 1 193 ? 3.124 -3.716 -9.842 1.00 91.38 193 GLU A N 1
ATOM 1517 C CA . GLU A 1 193 ? 2.532 -5.055 -9.896 1.00 91.38 193 GLU A CA 1
ATOM 1518 C C . GLU A 1 193 ? 1.489 -5.096 -11.019 1.00 91.38 193 GLU A C 1
ATOM 1520 O O . GLU A 1 193 ? 0.342 -4.687 -10.820 1.00 91.38 193 GLU A O 1
ATOM 1525 N N . PRO A 1 194 ? 1.888 -5.477 -12.244 1.00 91.88 194 PRO A N 1
ATOM 1526 C CA . PRO A 1 194 ? 0.940 -5.715 -13.319 1.00 91.88 194 PRO A CA 1
ATOM 1527 C C . PRO A 1 194 ? 0.273 -7.086 -13.152 1.00 91.88 194 PRO A C 1
ATOM 1529 O O . PRO A 1 194 ? 0.951 -8.069 -12.882 1.00 91.88 194 PRO A O 1
ATOM 1532 N N . GLU A 1 195 ? -1.034 -7.147 -13.400 1.00 91.38 195 GLU A N 1
ATOM 1533 C CA . GLU A 1 195 ? -1.813 -8.389 -13.451 1.00 91.38 195 GLU A CA 1
ATOM 1534 C C . GLU A 1 195 ? -2.476 -8.498 -14.832 1.00 91.38 195 GLU A C 1
ATOM 1536 O O . GLU A 1 195 ? -3.056 -7.517 -15.317 1.00 91.38 195 GLU A O 1
ATOM 1541 N N . ILE A 1 196 ? -2.397 -9.666 -15.478 1.00 91.00 196 ILE A N 1
ATOM 1542 C CA . ILE A 1 196 ? -2.910 -9.886 -16.839 1.00 91.00 196 ILE A CA 1
ATOM 1543 C C . ILE A 1 196 ? -3.927 -11.031 -16.828 1.00 91.00 196 ILE A C 1
ATOM 1545 O O . ILE A 1 196 ? -3.600 -12.190 -16.598 1.00 91.00 196 ILE A O 1
ATOM 1549 N N . ALA A 1 197 ? -5.194 -10.719 -17.108 1.00 89.62 197 ALA A N 1
ATOM 1550 C CA . ALA A 1 197 ? -6.234 -11.741 -17.161 1.00 89.62 197 ALA A CA 1
ATOM 1551 C C . ALA A 1 197 ? -6.018 -12.704 -18.342 1.00 89.62 197 ALA A C 1
ATOM 1553 O O . ALA A 1 197 ? -5.756 -12.267 -19.461 1.00 89.62 197 ALA A O 1
ATOM 1554 N N . PHE A 1 198 ? -6.223 -14.003 -18.096 1.00 92.81 198 PHE A N 1
ATOM 1555 C CA . PHE A 1 198 ? -6.096 -15.089 -19.083 1.00 92.81 198 PHE A CA 1
ATOM 1556 C C . PHE A 1 198 ? -4.689 -15.287 -19.672 1.00 92.81 198 PHE A C 1
ATOM 1558 O O . PHE A 1 198 ? -4.554 -16.047 -20.629 1.00 92.81 198 PHE A O 1
ATOM 1565 N N . ALA A 1 199 ? -3.674 -14.630 -19.110 1.00 88.31 199 ALA A N 1
ATOM 1566 C CA . ALA A 1 199 ? -2.279 -14.849 -19.458 1.00 88.31 199 ALA A CA 1
ATOM 1567 C C . ALA A 1 199 ? -1.766 -16.171 -18.879 1.00 88.31 199 ALA A C 1
ATOM 1569 O O . ALA A 1 199 ? -2.218 -16.625 -17.821 1.00 88.31 199 ALA A O 1
ATOM 1570 N N . ASP A 1 200 ? -0.812 -16.778 -19.577 1.00 93.38 200 ASP A N 1
ATOM 1571 C CA . ASP A 1 200 ? 0.034 -17.819 -19.006 1.00 93.38 200 ASP A CA 1
ATOM 1572 C C . ASP A 1 200 ? 1.409 -17.265 -18.587 1.00 93.38 200 ASP A C 1
ATOM 1574 O O . ASP A 1 200 ? 1.731 -16.090 -18.769 1.00 93.38 200 ASP A O 1
ATOM 1578 N N . LEU A 1 201 ? 2.253 -18.132 -18.024 1.00 95.19 201 LEU A N 1
ATOM 1579 C CA . LEU A 1 201 ? 3.590 -17.744 -17.572 1.00 95.19 201 LEU A CA 1
ATOM 1580 C C . LEU A 1 201 ? 4.455 -17.157 -18.701 1.00 95.19 201 LEU A C 1
ATOM 1582 O O . LEU A 1 201 ? 5.304 -16.300 -18.454 1.00 95.19 201 LEU A O 1
ATOM 1586 N N . GLN A 1 202 ? 4.282 -17.632 -19.936 1.00 95.88 202 GLN A N 1
ATOM 1587 C CA . GLN A 1 202 ? 5.060 -17.140 -21.064 1.00 95.88 202 GLN A CA 1
ATOM 1588 C C . GLN A 1 202 ? 4.648 -15.709 -21.416 1.00 95.88 202 GLN A C 1
ATOM 1590 O O . GLN A 1 202 ? 5.520 -14.888 -21.712 1.00 95.88 202 GLN A O 1
ATOM 1595 N N . ASP A 1 203 ? 3.357 -15.395 -21.345 1.00 93.50 203 ASP A N 1
ATOM 159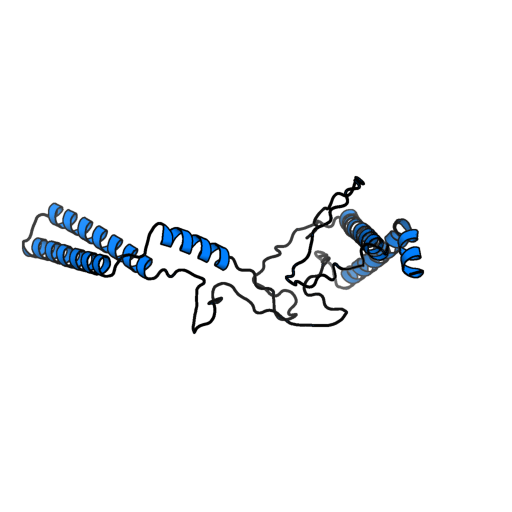6 C CA . ASP A 1 203 ? 2.847 -14.034 -21.521 1.00 93.50 203 ASP A CA 1
ATOM 1597 C C . ASP A 1 203 ? 3.402 -13.077 -20.455 1.00 93.50 203 ASP A C 1
ATOM 1599 O O . ASP A 1 203 ? 3.891 -11.993 -20.799 1.00 93.50 203 ASP A O 1
ATOM 1603 N N . ASP A 1 204 ? 3.431 -13.499 -19.188 1.00 90.12 204 ASP A N 1
ATOM 1604 C CA . ASP A 1 204 ? 3.994 -12.708 -18.085 1.00 90.12 204 ASP A CA 1
ATOM 1605 C C . ASP A 1 204 ? 5.486 -12.424 -18.291 1.00 90.12 204 ASP A C 1
ATOM 1607 O O . ASP A 1 204 ? 5.941 -11.280 -18.178 1.00 90.12 204 ASP A O 1
ATOM 1611 N N . MET A 1 205 ? 6.259 -13.449 -18.661 1.00 95.06 205 MET A N 1
ATOM 1612 C CA . MET A 1 205 ? 7.687 -13.310 -18.962 1.00 95.06 205 MET A CA 1
ATOM 1613 C C . MET A 1 205 ? 7.928 -12.355 -20.134 1.00 95.06 205 MET A C 1
ATOM 1615 O O . MET A 1 205 ? 8.813 -11.498 -20.063 1.00 95.06 205 MET A O 1
ATOM 1619 N N . ASN A 1 206 ? 7.122 -12.464 -21.193 1.00 94.88 206 ASN A N 1
ATOM 1620 C CA . ASN A 1 206 ? 7.204 -11.580 -22.354 1.00 94.88 206 ASN A CA 1
ATOM 1621 C C . ASN A 1 206 ? 6.893 -10.126 -21.966 1.00 94.88 206 ASN A C 1
ATOM 1623 O O . ASN A 1 206 ? 7.579 -9.201 -22.413 1.00 94.88 206 ASN A O 1
ATOM 1627 N N . CYS A 1 207 ? 5.883 -9.910 -21.118 1.00 91.38 207 CYS A N 1
ATOM 1628 C CA . CYS A 1 207 ? 5.533 -8.588 -20.607 1.00 91.38 207 CYS A CA 1
ATOM 1629 C C . CYS A 1 207 ? 6.664 -8.002 -19.751 1.00 91.38 207 CYS A C 1
ATOM 1631 O O . CYS A 1 207 ? 7.068 -6.857 -19.971 1.00 91.38 207 CYS A O 1
ATOM 1633 N N . ALA A 1 208 ? 7.227 -8.791 -18.833 1.00 94.19 208 ALA A N 1
ATOM 1634 C CA . ALA A 1 208 ? 8.346 -8.381 -17.988 1.00 94.19 208 ALA A CA 1
ATOM 1635 C C . ALA A 1 208 ? 9.591 -8.013 -18.814 1.00 94.19 208 ALA A C 1
ATOM 1637 O O . ALA A 1 208 ? 10.206 -6.967 -18.589 1.00 94.19 208 ALA A O 1
ATOM 1638 N N . GLU A 1 209 ? 9.941 -8.821 -19.819 1.00 97.44 209 GLU A N 1
ATOM 1639 C CA . GLU A 1 209 ? 11.065 -8.538 -20.715 1.00 97.44 209 GLU A CA 1
ATOM 1640 C C . GLU A 1 209 ? 10.838 -7.250 -21.519 1.00 97.44 209 GLU A C 1
ATOM 1642 O O . GLU A 1 209 ? 11.726 -6.392 -21.604 1.00 97.44 209 GLU A O 1
ATOM 1647 N N . ALA A 1 210 ? 9.642 -7.084 -22.093 1.00 97.31 210 ALA A N 1
ATOM 1648 C CA . ALA A 1 210 ? 9.277 -5.883 -22.836 1.00 97.31 210 ALA A CA 1
ATOM 1649 C C . ALA A 1 210 ? 9.323 -4.630 -21.952 1.00 97.31 210 ALA A C 1
ATOM 1651 O O . ALA A 1 210 ? 9.800 -3.584 -22.403 1.00 97.31 210 ALA A O 1
ATOM 1652 N N . TYR A 1 211 ? 8.880 -4.740 -20.698 1.00 96.88 211 TYR A N 1
ATOM 1653 C CA . TYR A 1 211 ? 8.908 -3.655 -19.725 1.00 96.88 211 TYR A CA 1
ATOM 1654 C C . TYR A 1 211 ? 10.338 -3.199 -19.425 1.00 96.88 211 TYR A C 1
ATOM 1656 O O . TYR A 1 211 ? 10.652 -2.018 -19.582 1.00 96.88 211 TYR A O 1
ATOM 1664 N N . VAL A 1 212 ? 11.240 -4.127 -19.087 1.00 96.62 212 VAL A N 1
ATOM 1665 C CA . VAL A 1 212 ? 12.648 -3.799 -18.797 1.00 96.62 212 VAL A CA 1
ATOM 1666 C C . VAL A 1 212 ? 13.331 -3.179 -20.016 1.00 96.62 212 VAL A C 1
ATOM 1668 O O . VAL A 1 212 ? 13.986 -2.142 -19.894 1.00 96.62 212 VAL A O 1
ATOM 1671 N N . LYS A 1 213 ? 13.129 -3.746 -21.214 1.00 97.88 213 LYS A N 1
ATOM 1672 C CA . LYS A 1 213 ? 13.660 -3.179 -22.467 1.00 97.88 213 LYS A CA 1
ATOM 1673 C C . LYS A 1 213 ? 13.171 -1.752 -22.702 1.00 97.88 213 LYS A C 1
ATOM 1675 O O . LYS A 1 213 ? 13.958 -0.889 -23.093 1.00 97.88 213 LYS A O 1
ATOM 1680 N N . TYR A 1 214 ? 11.888 -1.498 -22.454 1.00 97.94 214 TYR A N 1
ATOM 1681 C CA . TYR A 1 214 ? 11.297 -0.175 -22.606 1.00 97.94 214 TYR A CA 1
ATOM 1682 C C . TYR A 1 214 ? 11.873 0.826 -21.588 1.00 97.94 214 TYR A C 1
ATOM 1684 O O . TYR A 1 214 ? 12.240 1.931 -21.984 1.00 97.94 214 TYR A O 1
ATOM 1692 N N . MET A 1 215 ? 12.057 0.433 -20.320 1.00 96.62 215 MET A N 1
ATOM 1693 C CA . MET A 1 215 ? 12.722 1.269 -19.303 1.00 96.62 215 MET A CA 1
ATOM 1694 C C . MET A 1 215 ? 14.157 1.631 -19.705 1.00 96.62 215 MET A C 1
ATOM 1696 O O . MET A 1 215 ? 14.535 2.800 -19.655 1.00 96.62 215 MET A O 1
ATOM 1700 N N . CYS A 1 216 ? 14.955 0.651 -20.144 1.00 96.81 216 CYS A N 1
ATOM 1701 C CA . CYS A 1 216 ? 16.329 0.893 -20.588 1.00 96.81 216 CYS A CA 1
ATOM 1702 C C . CYS A 1 216 ? 16.379 1.856 -21.777 1.00 96.81 216 CYS A C 1
ATOM 1704 O O . CYS A 1 216 ? 17.195 2.775 -21.794 1.00 96.81 216 CYS A O 1
ATOM 1706 N N . LYS A 1 217 ? 15.485 1.679 -22.755 1.00 97.62 217 LYS A N 1
ATOM 1707 C CA . LYS A 1 217 ? 15.380 2.586 -23.900 1.00 97.62 217 LYS A CA 1
ATOM 1708 C C . LYS A 1 217 ? 15.012 4.004 -23.457 1.00 97.62 217 LYS A C 1
ATOM 1710 O O . LYS A 1 217 ? 15.658 4.953 -23.884 1.00 97.62 217 LYS A O 1
ATOM 1715 N N . TRP A 1 218 ? 14.030 4.144 -22.568 1.00 96.62 218 TRP A N 1
ATOM 1716 C CA . TRP A 1 218 ? 13.613 5.445 -22.046 1.00 96.62 218 TRP A CA 1
ATOM 1717 C C . TRP A 1 218 ? 14.756 6.179 -21.342 1.00 96.62 218 TRP A C 1
ATOM 1719 O O . TRP A 1 218 ? 14.962 7.366 -21.582 1.00 96.62 218 TRP A O 1
ATOM 1729 N N . LEU A 1 219 ? 15.532 5.471 -20.517 1.00 95.06 219 LEU A N 1
ATOM 1730 C CA . LEU A 1 219 ? 16.708 6.031 -19.849 1.00 95.06 219 LEU A CA 1
ATOM 1731 C C . LEU A 1 219 ? 17.732 6.572 -20.847 1.00 95.06 219 LEU A C 1
ATOM 1733 O O . LEU A 1 219 ? 18.171 7.711 -20.709 1.00 95.06 219 LEU A O 1
ATOM 1737 N N . LEU A 1 220 ? 18.062 5.789 -21.875 1.00 95.69 220 LEU A N 1
ATOM 1738 C CA . LEU A 1 220 ? 19.016 6.196 -22.909 1.00 95.69 220 LEU A CA 1
ATOM 1739 C C . LEU A 1 220 ? 18.513 7.378 -23.747 1.00 95.69 220 LEU A C 1
ATOM 1741 O O . LEU A 1 220 ? 19.314 8.169 -24.230 1.00 95.69 220 LEU A O 1
ATOM 1745 N N . GLU A 1 221 ? 17.201 7.512 -23.932 1.00 95.75 221 GLU A N 1
ATOM 1746 C CA . GLU A 1 221 ? 16.617 8.589 -24.739 1.00 95.75 221 GLU A CA 1
ATOM 1747 C C . GLU A 1 221 ? 16.363 9.880 -23.955 1.00 95.75 221 GLU A C 1
ATOM 1749 O O . GLU A 1 221 ? 16.365 10.961 -24.545 1.00 95.75 221 GLU A O 1
ATOM 1754 N N . LYS A 1 222 ? 16.072 9.784 -22.652 1.00 94.31 222 LYS A N 1
ATOM 1755 C CA . LYS A 1 222 ? 15.576 10.912 -21.843 1.00 94.31 222 LYS A CA 1
ATOM 1756 C C . LYS A 1 222 ? 16.499 11.323 -20.704 1.00 94.31 222 LYS A C 1
ATOM 1758 O O . LYS A 1 222 ? 16.375 12.448 -20.235 1.00 94.31 222 LYS A O 1
ATOM 1763 N N . CYS A 1 223 ? 17.393 10.442 -20.269 1.00 94.62 223 CYS A N 1
ATOM 1764 C CA . CYS A 1 223 ? 18.232 10.633 -19.086 1.00 94.62 223 CYS A CA 1
ATOM 1765 C C . CYS A 1 223 ? 19.710 10.319 -19.365 1.00 94.62 223 CYS A C 1
ATOM 1767 O O . CYS A 1 223 ? 20.441 9.967 -18.443 1.00 94.62 223 CYS A O 1
ATOM 1769 N N . LEU A 1 224 ? 20.164 10.408 -20.621 1.00 94.56 224 LEU A N 1
ATOM 1770 C CA . LEU A 1 224 ? 21.541 10.052 -20.975 1.00 94.56 224 LEU A CA 1
ATOM 1771 C C . LEU A 1 224 ? 22.566 10.935 -20.253 1.00 94.56 224 LEU A C 1
ATOM 1773 O O . LEU A 1 224 ? 23.490 10.407 -19.642 1.00 94.56 224 LEU A O 1
ATOM 1777 N N . ASP A 1 225 ? 22.363 12.253 -20.266 1.00 93.06 225 ASP A N 1
ATOM 1778 C CA . ASP A 1 225 ? 23.257 13.211 -19.604 1.00 93.06 225 ASP A CA 1
ATOM 1779 C C . ASP A 1 225 ? 23.338 12.950 -18.089 1.00 93.06 225 ASP A C 1
ATOM 1781 O O . ASP A 1 225 ? 24.421 12.943 -17.500 1.00 93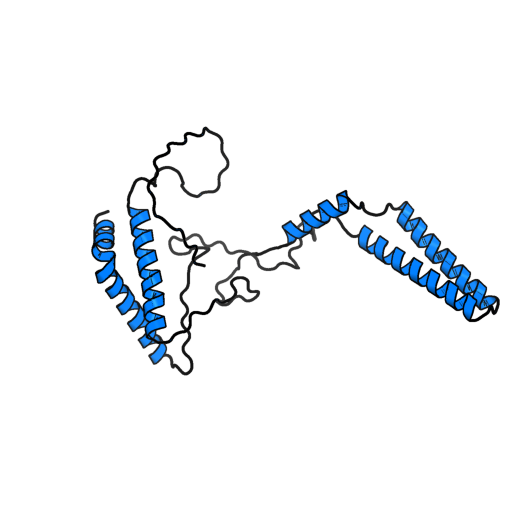.06 225 ASP A O 1
ATOM 1785 N N . ASP A 1 226 ? 22.190 12.656 -17.476 1.00 92.19 226 ASP A N 1
ATOM 1786 C CA . ASP A 1 226 ? 22.061 12.284 -16.067 1.00 92.19 226 ASP A CA 1
ATOM 1787 C C . ASP A 1 226 ? 22.821 10.980 -15.758 1.00 92.19 226 ASP A C 1
ATOM 1789 O O . ASP A 1 226 ? 23.558 10.889 -14.773 1.00 92.19 226 ASP A O 1
ATOM 1793 N N . MET A 1 227 ? 22.705 9.964 -16.619 1.00 91.69 227 MET A N 1
ATOM 1794 C CA . MET A 1 227 ? 23.453 8.710 -16.485 1.00 91.69 227 MET A CA 1
ATOM 1795 C C . MET A 1 227 ? 24.961 8.912 -16.659 1.00 91.69 227 MET A C 1
ATOM 1797 O O . MET A 1 227 ? 25.749 8.321 -15.920 1.00 91.69 227 MET A O 1
ATOM 1801 N N . GLU A 1 228 ? 25.381 9.745 -17.611 1.00 92.88 228 GLU A N 1
ATOM 1802 C CA . GLU A 1 228 ? 26.791 10.073 -17.813 1.00 92.88 228 GLU A CA 1
ATOM 1803 C C . GLU A 1 228 ? 27.389 10.819 -16.624 1.00 92.88 228 GLU A C 1
ATOM 1805 O O . GLU A 1 228 ? 28.548 10.586 -16.275 1.00 92.88 228 GLU A O 1
ATOM 1810 N N . PHE A 1 229 ? 26.619 11.719 -16.012 1.00 89.38 229 PHE A N 1
ATOM 1811 C CA . PHE A 1 229 ? 27.014 12.391 -14.782 1.00 89.38 229 PHE A CA 1
ATOM 1812 C C . PHE A 1 229 ? 27.267 11.367 -13.670 1.00 89.38 229 PHE A C 1
ATOM 1814 O O . PHE A 1 229 ? 28.347 11.366 -13.080 1.00 89.38 229 PHE A O 1
ATOM 1821 N N . MET A 1 230 ? 26.323 10.443 -13.455 1.00 87.12 230 MET A N 1
ATOM 1822 C CA . MET A 1 230 ? 26.431 9.394 -12.431 1.00 87.12 230 MET A CA 1
ATOM 1823 C C . MET A 1 230 ? 27.565 8.392 -12.689 1.00 87.12 230 MET A C 1
ATOM 1825 O O . MET A 1 230 ? 28.069 7.782 -11.753 1.00 87.12 230 MET A O 1
ATOM 1829 N N . ALA A 1 231 ? 27.975 8.198 -13.944 1.00 88.69 231 ALA A N 1
ATOM 1830 C CA . ALA A 1 231 ? 29.095 7.319 -14.285 1.00 88.69 231 ALA A CA 1
ATOM 1831 C C . ALA A 1 231 ? 30.474 7.957 -14.024 1.00 88.69 231 ALA A C 1
ATOM 1833 O O . ALA A 1 231 ? 31.474 7.242 -13.952 1.00 88.69 231 ALA A O 1
ATOM 1834 N N . LYS A 1 232 ? 30.539 9.292 -13.937 1.00 82.75 232 LYS A N 1
ATOM 1835 C CA . LYS A 1 232 ? 31.776 10.069 -13.729 1.00 82.75 232 LYS A CA 1
ATOM 1836 C C . LYS A 1 232 ? 32.016 10.425 -12.256 1.00 82.75 232 LYS A C 1
ATOM 1838 O O . LYS A 1 232 ? 33.142 10.788 -11.917 1.00 82.75 232 LYS A O 1
ATOM 1843 N N . SER A 1 233 ? 30.971 10.371 -11.427 1.00 66.12 233 SER A N 1
ATOM 1844 C CA . SER A 1 233 ? 30.994 10.601 -9.973 1.00 66.12 233 SER A CA 1
ATOM 1845 C C . SER A 1 233 ? 31.456 9.375 -9.198 1.00 66.12 233 SER A C 1
ATOM 1847 O O . SER A 1 233 ? 32.278 9.551 -8.273 1.00 66.12 233 SER A O 1
#

InterPro domains:
  IPR000738 WHEP-TRS domain [PS51185] (106-162)
  IPR045864 Class II Aminoacyl-tRNA synthetase/Biotinyl protein ligase (BPL) and lipoyl protein ligase (LPL) [G3DSA:3.30.930.10] (22-233)
  IPR045864 Class II Aminoacyl-tRNA synthetase/Biotinyl protein ligase (BPL) and lipoyl protein ligase (LPL) [SSF55681] (40-230)

Secondary structure (DSSP, 8-state):
----------------------------SS-TTSTHHHHHHHHHHHHHHHHHHHHHTTTPPP----SS-SS-SS--SPPPP---HHHHHHHHHHHHHHSPPPPHHHHHHHHHHHHHHHHHHHHHHHTT--HHHHHHHHHHHHHHHHHHHHHHHHHH--SSS-EETTEE--TTS--PPP----TT--SS--------TT--HHHHHHHHHHHHHHHHHHHHHHSHHHHHHHHH-

Foldseek 3Di:
DDDDDDDDDDDDDDDDDDDDDDDDDPPPDDPVPDCLVVLVVVLVVLLVVLLVVLQVVVVHDDDDDDPDDPDDPPVPDWADWDDPLVVVLVVLVVVCVVPPQDDPVRLVVLVVQLVVLVVVLVVCVVVVHDPVVNVVSVVVSVVSVVVNVVSVVSNPDDHDADDDPNHRPCVVTDTDDDDDDDPPDDSDDDDDDDDDPPDDPVRVVVSVVVSVVSSVVSCVVPSVVSVVSVVVD

Radius of gyration: 32.59 Å; chains: 1; bounding box: 86×51×72 Å

Sequence (233 aa):
MYGICYCNDMLPYKLRFGHHLAFAYFKVSNHLQDGSIAVIAQIRNALALATHSFFQERHFLYVHTPIITTSDCEGAGEMFQVTTLISEAEMLEKDLIKNPPPLEADMEAAKQLVSERGLAVKQLKDAKASKADTGASVVELNKAKESLLKLDERSKLKPGIPQKDGKIDYTQDFFAPEQSHTSRHLAVFWMVEPEIAFADLQDDMNCAEAYVKYMCKWLLEKCLDDMEFMAKS

Organism: Gossypium barbadense (NCBI:txid3634)

pLDDT: mean 75.74, std 21.07, range [21.64, 97.94]